Protein AF-A0A1Y2ABU6-F1 (afdb_monomer_lite)

Organism: NCBI:txid1754190

Foldseek 3Di:
DVVVVLVVCVVVVHAAEAEQVVVQVCCCPVVVVVPCNGPLPDDPVVLVVVLVCVVVVSYHYDADPPRPSVVVSVVVVVVVVVVVVVVVVVVVVVVVVVVVVVVVVVVVVVVVVVLVVLVVVLVVQVVVPPDAQFDSLLVCLLVVVQVVNVVNVVSVDDQQDAGPVRDGSLNSNVVVVVPVSNVVSVVPD

InterPro domains:
  IPR002110 Ankyrin repeat [PF12796] (118-187)
  IPR002110 Ankyrin repeat [PS50088] (165-189)
  IPR002110 Ankyrin repeat [SM00248] (132-161)
  IPR002110 Ankyrin repeat [SM00248] (165-189)
  IPR036770 Ankyrin repeat-containing domain superfamily [G3DSA:1.25.40.20] (32-189)
  IPR036770 Ankyrin repeat-containing domain superfamily [SSF48403] (130-188)

Sequence (189 aa):
MFNLLVEYSIEKGKKLIIDEIDIENAISEKYSFCKLKNISEINSIFVKLIYLCKNKNLIEVMFSENSYFLKRFKEINENKRIENEKLKEEKNEKEKIRKDNELMKIENKKKENQKLEIKNYIMEKINNKRDNNETLLTSECKQGNIEEVKKLIHCGMDINKKNKDEDTPLLIACKNGNIELVKYLLSYK

pLDDT: mean 80.6, std 8.72, range [47.56, 94.62]

Secondary structure (DSSP, 8-state):
-HHHHHHHHHHTTPPEEEEHHHHHHHHHHH-TTSS--SGGGS-HHHHHHHHHHHHTTSEEEE--TT-HHHHHHHHHHHHHHHHHHHHHHHHHHHHHHHHHHHHHHHHHHHHHHHHHHHHHHHHHHHHHS-S--S-HHHHHHHHT-HHHHHHHHHTT--TT---TTS--HHHHHHHTT-HHHHHHHHT--

Structure (mmCIF, N/CA/C/O backbone):
data_AF-A0A1Y2ABU6-F1
#
_entry.id   AF-A0A1Y2ABU6-F1
#
loop_
_atom_site.group_PDB
_atom_site.id
_atom_site.type_symbol
_atom_site.label_atom_id
_atom_site.label_alt_id
_atom_site.label_comp_id
_atom_site.label_asym_id
_atom_site.label_entity_id
_atom_site.label_seq_id
_atom_site.pdbx_PDB_ins_code
_atom_site.Cartn_x
_atom_site.Cartn_y
_atom_site.Cartn_z
_atom_site.occupancy
_atom_site.B_iso_or_equiv
_atom_site.auth_seq_id
_atom_site.auth_comp_id
_atom_site.auth_asym_id
_atom_site.auth_atom_id
_atom_site.pdbx_PDB_model_num
ATOM 1 N N . MET A 1 1 ? -27.368 -10.380 41.881 1.00 69.25 1 MET A N 1
ATOM 2 C CA . MET A 1 1 ? -28.674 -9.715 42.090 1.00 69.25 1 MET A CA 1
ATOM 3 C C . MET A 1 1 ? -29.091 -8.865 40.892 1.00 69.25 1 MET A C 1
ATOM 5 O O . MET A 1 1 ? -30.133 -9.157 40.338 1.00 69.25 1 MET A O 1
ATOM 9 N N . PHE A 1 2 ? -28.294 -7.894 40.425 1.00 78.19 2 PHE A N 1
ATOM 10 C CA . PHE A 1 2 ? -28.652 -7.083 39.244 1.00 78.19 2 PHE A CA 1
ATOM 11 C C . PHE A 1 2 ? -28.897 -7.902 37.963 1.00 78.19 2 PHE A C 1
ATOM 13 O O . PHE A 1 2 ? -29.949 -7.755 37.356 1.00 78.19 2 PHE A O 1
ATOM 20 N N . ASN A 1 3 ? -27.989 -8.820 37.601 1.00 78.31 3 ASN A N 1
ATOM 21 C CA . ASN A 1 3 ? -28.181 -9.688 36.426 1.00 78.31 3 ASN A CA 1
ATOM 22 C C . ASN A 1 3 ? -29.492 -10.481 36.495 1.00 78.31 3 ASN A C 1
ATOM 24 O O . ASN A 1 3 ? -30.220 -10.510 35.517 1.00 78.31 3 ASN A O 1
ATOM 28 N N . LEU A 1 4 ? -29.836 -11.018 37.671 1.00 82.12 4 LEU A N 1
ATOM 29 C CA . LEU A 1 4 ? -31.089 -11.752 37.884 1.00 82.12 4 LEU A CA 1
ATOM 30 C C . LEU A 1 4 ? -32.325 -10.871 37.651 1.00 82.12 4 LEU A C 1
ATOM 32 O O . LEU A 1 4 ? -33.312 -11.337 37.096 1.00 82.12 4 LEU A O 1
ATOM 36 N N . LEU A 1 5 ? -32.283 -9.597 38.057 1.00 82.94 5 LEU A N 1
ATOM 37 C CA . LEU A 1 5 ? -33.386 -8.657 37.820 1.00 82.94 5 LEU A CA 1
ATOM 38 C C . LEU A 1 5 ? -33.539 -8.327 36.331 1.00 82.94 5 LEU A C 1
ATOM 40 O O . LEU A 1 5 ? -34.663 -8.230 35.846 1.00 82.94 5 LEU A O 1
ATOM 44 N N . VAL A 1 6 ? -32.421 -8.181 35.614 1.00 83.12 6 VAL A N 1
ATOM 45 C CA . VAL A 1 6 ? -32.415 -7.957 34.160 1.00 83.12 6 VAL A CA 1
ATOM 46 C C . VAL A 1 6 ? -32.902 -9.201 33.412 1.00 83.12 6 VAL A C 1
ATOM 48 O O . VAL A 1 6 ? -33.726 -9.092 32.512 1.00 83.12 6 VAL A O 1
ATOM 51 N N . GLU A 1 7 ? -32.443 -10.392 33.792 1.00 86.00 7 GLU A N 1
ATOM 52 C CA . GLU A 1 7 ? -32.904 -11.665 33.222 1.00 86.00 7 GLU A CA 1
ATOM 53 C C . GLU A 1 7 ? -34.408 -11.849 33.438 1.00 86.00 7 GLU A C 1
ATOM 55 O O . GLU A 1 7 ? -35.146 -12.069 32.481 1.00 86.00 7 GLU A O 1
ATOM 60 N N . TYR A 1 8 ? -34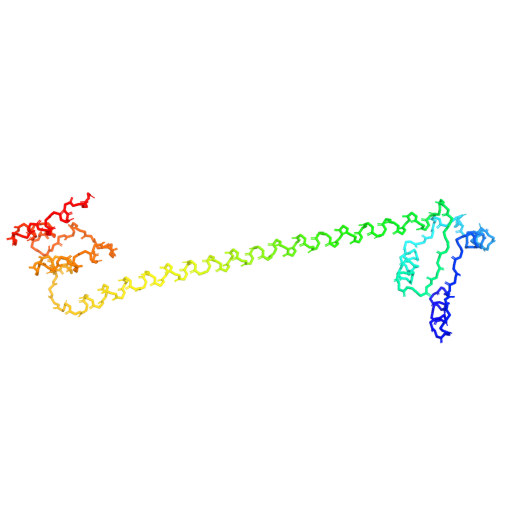.891 -11.631 34.663 1.00 86.19 8 TYR A N 1
ATOM 61 C CA . TYR A 1 8 ? -36.318 -11.665 34.972 1.00 86.19 8 TYR A CA 1
ATOM 62 C C . TYR A 1 8 ? -37.124 -10.653 34.145 1.00 86.19 8 TYR A C 1
ATOM 64 O O . TYR A 1 8 ? -38.211 -10.970 33.655 1.00 86.19 8 TYR A O 1
ATOM 72 N N . SER A 1 9 ? -36.620 -9.425 33.975 1.00 83.62 9 SER A N 1
ATOM 73 C CA . SER A 1 9 ? -37.321 -8.404 33.194 1.00 83.62 9 SER A CA 1
ATOM 74 C C . SER A 1 9 ? -37.422 -8.805 31.718 1.00 83.62 9 SER A C 1
ATOM 76 O O . SER A 1 9 ? -38.483 -8.628 31.119 1.00 83.62 9 SER A O 1
ATOM 78 N N . ILE A 1 10 ? -36.375 -9.430 31.164 1.00 84.88 10 ILE A N 1
ATOM 79 C CA . ILE A 1 10 ? -36.373 -10.018 29.816 1.00 84.88 10 ILE A CA 1
ATOM 80 C C . ILE A 1 10 ? -37.402 -11.149 29.720 1.00 84.88 10 ILE A C 1
ATOM 82 O O . ILE A 1 10 ? -38.263 -11.112 28.843 1.00 84.88 10 ILE A O 1
ATOM 86 N N . GLU A 1 11 ? -37.362 -12.118 30.638 1.00 89.69 11 GLU A N 1
ATOM 87 C CA . GLU A 1 11 ? -38.278 -13.268 30.652 1.00 89.69 11 GLU A CA 1
ATOM 88 C C . GLU A 1 11 ? -39.750 -12.858 30.740 1.00 89.69 11 GLU A C 1
ATOM 90 O O . GLU A 1 11 ? -40.626 -13.520 30.184 1.00 89.69 11 GLU A O 1
ATOM 95 N N . LYS A 1 12 ? -40.043 -11.773 31.462 1.00 89.19 12 LYS A N 1
ATOM 96 C CA . LYS A 1 12 ? -41.407 -11.264 31.649 1.00 89.19 12 LYS A CA 1
ATOM 97 C C . LYS A 1 12 ? -41.792 -10.157 30.669 1.00 89.19 12 LYS A C 1
ATOM 99 O O . LYS A 1 12 ? -42.903 -9.643 30.782 1.00 89.19 12 LYS A O 1
ATOM 104 N N . GLY A 1 13 ? -40.909 -9.780 29.741 1.00 84.31 13 GLY A N 1
ATOM 105 C CA . GLY A 1 13 ? -41.149 -8.701 28.777 1.00 84.31 13 GLY A CA 1
ATOM 106 C C . GLY A 1 13 ? -41.406 -7.338 29.429 1.00 84.31 13 GLY A C 1
ATOM 107 O O . GLY A 1 13 ? -42.144 -6.520 28.883 1.00 84.31 13 GLY A O 1
ATOM 108 N N . LYS A 1 14 ? -40.846 -7.096 30.620 1.00 83.88 14 LYS A N 1
ATOM 109 C CA . LYS A 1 14 ? -41.014 -5.848 31.375 1.00 83.88 14 LYS A CA 1
ATOM 110 C C . LYS A 1 14 ? -39.767 -4.983 31.247 1.00 83.88 14 LYS A C 1
ATOM 112 O O . LYS A 1 14 ? -38.647 -5.486 31.282 1.00 83.88 14 LYS A O 1
ATOM 117 N N . LYS A 1 15 ? -39.957 -3.665 31.171 1.00 82.31 15 LYS A N 1
ATOM 118 C CA . LYS A 1 15 ? -38.855 -2.710 31.330 1.00 82.31 15 LYS A CA 1
ATOM 119 C C . LYS A 1 15 ? -38.520 -2.564 32.808 1.00 82.31 15 LYS A C 1
ATOM 121 O O . LYS A 1 15 ? -39.411 -2.336 33.624 1.00 82.31 15 LYS A O 1
ATOM 126 N N . LEU A 1 16 ? -37.240 -2.678 33.139 1.00 85.38 16 LEU A N 1
ATOM 127 C CA . LEU A 1 16 ? -36.743 -2.336 34.466 1.00 85.38 16 LEU A CA 1
ATOM 128 C C . LEU A 1 16 ? -36.487 -0.829 34.511 1.00 85.38 16 LEU A C 1
ATOM 130 O O . LEU A 1 16 ? -35.679 -0.330 33.728 1.00 85.38 16 LEU A O 1
ATOM 134 N N . ILE A 1 17 ? -37.175 -0.125 35.405 1.00 84.56 17 ILE A N 1
ATOM 135 C CA . ILE A 1 17 ? -36.941 1.297 35.661 1.00 84.56 17 ILE A CA 1
ATOM 136 C C . ILE A 1 17 ? -35.948 1.402 36.814 1.00 84.56 17 ILE A C 1
ATOM 138 O O . ILE A 1 17 ? -36.119 0.753 37.845 1.00 84.56 17 ILE A O 1
ATOM 142 N N . ILE A 1 18 ? -34.900 2.192 36.612 1.00 82.31 18 ILE A N 1
ATOM 143 C CA . ILE A 1 18 ? -33.863 2.447 37.603 1.00 82.31 18 ILE A CA 1
ATOM 144 C C . ILE A 1 18 ? -33.809 3.948 37.871 1.00 82.31 18 ILE A C 1
ATOM 146 O O . ILE A 1 18 ? -33.497 4.723 36.963 1.00 82.31 18 ILE A O 1
ATOM 150 N N . ASP A 1 19 ? -34.079 4.326 39.117 1.00 85.00 19 ASP A N 1
ATOM 151 C CA . ASP A 1 19 ? -33.875 5.679 39.626 1.00 85.00 19 ASP A CA 1
ATOM 152 C C . ASP A 1 19 ? -32.545 5.744 40.391 1.00 85.00 19 ASP A C 1
ATOM 154 O O . ASP A 1 19 ? -32.254 4.919 41.259 1.00 85.00 19 ASP A O 1
ATOM 158 N N . GLU A 1 20 ? -31.700 6.704 40.027 1.00 78.75 20 GLU A N 1
ATOM 159 C CA . GLU A 1 20 ? -30.409 6.929 40.675 1.00 78.75 2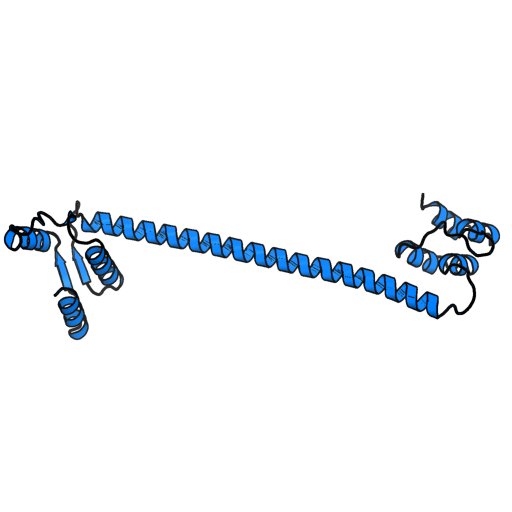0 GLU A CA 1
ATOM 160 C C . GLU A 1 20 ? -30.551 7.355 42.138 1.00 78.75 20 GLU A C 1
ATOM 162 O O . GLU A 1 20 ? -29.750 6.918 42.964 1.00 78.75 20 GLU A O 1
ATOM 167 N N . ILE A 1 21 ? -31.573 8.152 42.461 1.00 80.12 21 ILE A N 1
ATOM 168 C CA . ILE A 1 21 ? -31.812 8.653 43.818 1.00 80.12 21 ILE A CA 1
ATOM 169 C C . ILE A 1 21 ? -32.173 7.483 44.735 1.00 80.12 21 ILE A C 1
ATOM 171 O O . ILE A 1 21 ? -31.621 7.352 45.827 1.00 80.12 21 ILE A O 1
ATOM 175 N N . ASP A 1 22 ? -33.028 6.577 44.258 1.00 81.19 22 ASP A N 1
ATOM 176 C CA . ASP A 1 22 ? -33.399 5.370 44.999 1.00 81.19 22 ASP A CA 1
ATOM 177 C C . ASP A 1 22 ? -32.189 4.462 45.247 1.00 81.19 22 ASP A C 1
ATOM 179 O O . ASP A 1 22 ? -32.052 3.888 46.330 1.00 81.19 22 ASP A O 1
ATOM 183 N N . ILE A 1 23 ? -31.276 4.344 44.273 1.00 78.94 23 ILE A N 1
ATOM 184 C CA . ILE A 1 23 ? -30.040 3.574 44.461 1.00 78.94 23 ILE A CA 1
ATOM 185 C C . ILE A 1 23 ? -29.143 4.236 45.507 1.00 78.94 23 ILE A C 1
ATOM 187 O O . ILE A 1 23 ? -28.610 3.544 46.374 1.00 78.94 23 ILE A O 1
ATOM 191 N N . GLU A 1 24 ? -28.942 5.549 45.427 1.00 77.44 24 GLU A N 1
ATOM 192 C CA . GLU A 1 24 ? -28.062 6.273 46.345 1.00 77.44 24 GLU A CA 1
ATOM 193 C C . GLU A 1 24 ? -28.577 6.212 47.789 1.00 77.44 24 GLU A C 1
ATOM 195 O O . GLU A 1 24 ? -27.803 5.937 48.714 1.00 77.44 24 GLU A O 1
ATOM 200 N N . ASN A 1 25 ? -29.894 6.332 47.971 1.00 78.56 25 ASN A N 1
ATOM 201 C CA . ASN A 1 25 ? -30.558 6.131 49.257 1.00 78.56 25 ASN A CA 1
ATOM 202 C C . ASN A 1 25 ? -30.378 4.693 49.760 1.00 78.56 25 ASN A C 1
ATOM 204 O O . ASN A 1 25 ? -29.916 4.483 50.882 1.00 78.56 25 ASN A O 1
ATOM 208 N N . ALA A 1 26 ? -30.640 3.690 48.917 1.00 77.62 26 ALA A N 1
ATOM 209 C CA . ALA A 1 26 ? -30.487 2.286 49.295 1.00 77.62 26 ALA A CA 1
ATOM 210 C C . ALA A 1 26 ? -29.039 1.923 49.671 1.00 77.62 26 ALA A C 1
ATOM 212 O O . ALA A 1 26 ? -28.821 1.105 50.570 1.00 77.62 26 ALA A O 1
ATOM 213 N N . ILE A 1 27 ? -28.041 2.516 49.004 1.00 75.62 27 ILE A N 1
ATOM 214 C CA . ILE A 1 27 ? -26.623 2.348 49.352 1.00 75.62 27 ILE A CA 1
ATOM 215 C C . ILE A 1 27 ? -26.344 2.956 50.724 1.00 75.62 27 ILE A C 1
ATOM 217 O O . ILE A 1 27 ? -25.786 2.280 51.592 1.00 75.62 27 ILE A O 1
ATOM 221 N N . SER A 1 28 ? -26.777 4.199 50.921 1.00 77.00 28 SER A N 1
ATOM 222 C CA . SER A 1 28 ? -26.537 4.963 52.145 1.00 77.00 28 SER A CA 1
ATOM 223 C C . SER A 1 28 ? -27.180 4.314 53.371 1.00 77.00 28 SER A C 1
ATOM 225 O O . SER A 1 28 ? -26.557 4.234 54.428 1.00 77.00 28 SER A O 1
ATOM 227 N N . GLU A 1 29 ? -28.399 3.793 53.230 1.00 78.75 29 GLU A N 1
ATOM 228 C CA . GLU A 1 29 ? -29.131 3.138 54.316 1.00 78.75 29 GLU A CA 1
ATOM 229 C C . GLU A 1 29 ? -28.586 1.740 54.628 1.00 78.75 29 GLU A C 1
ATOM 231 O O . GLU A 1 29 ? -28.316 1.406 55.783 1.00 78.75 29 GLU A O 1
ATOM 236 N N . LYS A 1 30 ? -28.417 0.900 53.600 1.00 70.12 30 LYS A N 1
ATOM 237 C CA . LYS A 1 30 ? -28.180 -0.540 53.781 1.00 70.12 30 LYS A CA 1
ATOM 238 C C . LYS A 1 30 ? -26.707 -0.911 53.912 1.00 70.12 30 LYS A C 1
ATOM 240 O O . LYS A 1 30 ? -26.397 -1.960 54.470 1.00 70.12 30 LYS A O 1
ATOM 245 N N . TYR A 1 31 ? -25.809 -0.071 53.406 1.00 67.81 31 TYR A N 1
ATOM 246 C CA . TYR A 1 31 ? -24.370 -0.339 53.355 1.00 67.81 31 TYR A CA 1
ATOM 247 C C . TYR A 1 31 ? -23.540 0.749 54.041 1.00 67.81 31 TYR A C 1
ATOM 249 O O . TYR A 1 31 ? -22.340 0.854 53.789 1.00 67.81 31 TYR A O 1
ATOM 257 N N . SER A 1 32 ? -24.140 1.499 54.971 1.00 66.31 32 SER A N 1
ATOM 258 C CA . SER A 1 32 ? -23.460 2.511 55.797 1.00 66.31 32 SER A CA 1
ATOM 259 C C . SER A 1 32 ? -22.165 2.004 56.460 1.00 66.31 32 SER A C 1
ATOM 261 O O . SER A 1 32 ? -21.217 2.767 56.649 1.00 66.31 32 SER A O 1
ATOM 263 N N . PHE A 1 33 ? -22.075 0.700 56.750 1.00 63.91 33 PHE A N 1
ATOM 264 C CA . PHE A 1 33 ? -20.899 0.042 57.332 1.00 63.91 33 PHE A CA 1
ATOM 265 C C . PHE A 1 33 ? -19.816 -0.373 56.310 1.00 63.91 33 PHE A C 1
ATOM 267 O O . PHE A 1 33 ? -18.677 -0.631 56.699 1.00 63.91 33 PHE A O 1
ATOM 274 N N . CYS A 1 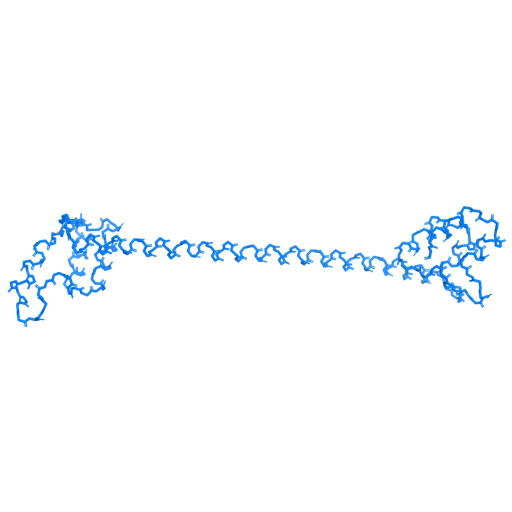34 ? -20.122 -0.429 55.008 1.00 57.97 34 CYS A N 1
ATOM 275 C CA . CYS A 1 34 ? -19.230 -0.944 53.957 1.00 57.97 34 CYS A CA 1
ATOM 276 C C . CYS A 1 34 ? -18.301 0.108 53.325 1.00 57.97 34 CYS A C 1
ATOM 278 O O . CYS A 1 34 ? -17.698 -0.172 52.292 1.00 57.97 34 CYS A O 1
ATOM 280 N N . LYS A 1 35 ? -18.171 1.308 53.908 1.00 60.75 35 LYS A N 1
ATOM 281 C CA . LYS A 1 35 ? -17.416 2.467 53.373 1.00 60.75 35 LYS A CA 1
ATOM 282 C C . LYS A 1 35 ? -17.872 3.015 52.015 1.00 60.75 35 LYS A C 1
ATOM 284 O O . LYS A 1 35 ? -17.448 4.117 51.703 1.00 60.75 35 LYS A O 1
ATOM 289 N N . LEU A 1 36 ? -18.725 2.310 51.273 1.00 63.66 36 LEU A N 1
ATOM 290 C CA . LEU A 1 36 ? -19.419 2.810 50.087 1.00 63.66 36 LEU A CA 1
ATOM 291 C C . LEU A 1 36 ? -20.366 3.936 50.503 1.00 63.66 36 LEU A C 1
ATOM 293 O O . LEU A 1 36 ? -21.469 3.672 50.975 1.00 63.66 36 LEU A O 1
ATOM 297 N N . LYS A 1 37 ? -19.905 5.185 50.394 1.00 64.19 37 LYS A N 1
ATOM 298 C CA . LYS A 1 37 ? -20.654 6.348 50.896 1.00 64.19 37 LYS A CA 1
ATOM 299 C C . LYS A 1 37 ? -21.595 6.961 49.869 1.00 64.19 37 LYS A C 1
ATOM 301 O O . LYS A 1 37 ? -22.485 7.702 50.264 1.00 64.19 37 LYS A O 1
ATOM 306 N N . ASN A 1 38 ? -21.378 6.718 48.577 1.00 69.12 38 ASN A N 1
ATOM 307 C CA . ASN A 1 38 ? -22.193 7.294 47.507 1.00 69.12 38 ASN A CA 1
ATOM 308 C C . ASN A 1 38 ? -22.061 6.516 46.188 1.00 69.12 38 ASN A C 1
ATOM 310 O O . ASN A 1 38 ? -21.229 5.616 46.037 1.00 69.12 38 ASN A O 1
ATOM 314 N N . ILE A 1 39 ? -22.877 6.910 45.209 1.00 70.44 39 ILE A N 1
ATOM 315 C CA . ILE A 1 39 ? -22.969 6.275 43.891 1.00 70.44 39 ILE A CA 1
ATOM 316 C C . ILE A 1 39 ? -21.653 6.332 43.086 1.00 70.44 39 ILE A C 1
ATOM 318 O O . ILE A 1 39 ? -21.400 5.463 42.249 1.00 70.44 39 ILE A O 1
ATOM 322 N N . SER A 1 40 ? -20.784 7.321 43.334 1.00 74.31 40 SER A N 1
ATOM 323 C CA . SER A 1 40 ? -19.532 7.501 42.578 1.00 74.31 40 SER A CA 1
ATOM 324 C C . SER A 1 40 ? -18.487 6.418 42.860 1.00 74.31 40 SER A C 1
ATOM 326 O O . SER A 1 40 ? -17.590 6.196 42.044 1.00 74.31 40 SER A O 1
ATOM 328 N N . GLU A 1 41 ? -18.636 5.710 43.982 1.00 71.81 41 GLU A N 1
ATOM 329 C CA . GLU A 1 41 ? -17.782 4.594 44.395 1.00 71.81 41 GLU A CA 1
ATOM 330 C C . GLU A 1 41 ? -18.211 3.248 43.777 1.00 71.81 41 GLU A C 1
ATOM 332 O O . GLU A 1 41 ? -17.540 2.226 43.947 1.00 71.81 41 GLU A O 1
ATOM 337 N N . ILE A 1 42 ? -19.320 3.222 43.029 1.00 69.81 42 ILE A N 1
ATOM 338 C CA . ILE A 1 42 ? -19.788 2.017 42.348 1.00 69.81 42 ILE A CA 1
ATOM 339 C C . ILE A 1 42 ? -18.787 1.585 41.267 1.00 69.81 42 ILE A C 1
ATOM 341 O O . ILE A 1 42 ? -18.328 2.367 40.435 1.00 69.81 42 ILE A O 1
ATOM 345 N N . ASN A 1 43 ? -18.492 0.283 41.246 1.00 70.50 43 ASN A N 1
ATOM 346 C CA . ASN A 1 43 ? -17.562 -0.350 40.315 1.00 70.50 43 ASN A CA 1
ATOM 347 C C . ASN A 1 43 ? -17.839 0.042 38.845 1.00 70.50 43 ASN A C 1
ATOM 349 O O . ASN A 1 43 ? -18.953 -0.119 38.342 1.00 70.50 43 ASN A O 1
ATOM 353 N N . SER A 1 44 ? -16.790 0.463 38.125 1.00 72.44 44 SER A N 1
ATOM 354 C CA . SER A 1 44 ? -16.801 0.773 36.683 1.00 72.44 44 SER A CA 1
ATOM 355 C C . SER A 1 44 ? -17.500 -0.296 35.823 1.00 72.44 44 SER A C 1
ATOM 357 O O . SER A 1 44 ? -18.148 0.031 34.827 1.00 72.44 44 SER A O 1
ATOM 359 N N . ILE A 1 45 ? -17.417 -1.574 36.212 1.00 73.75 45 ILE A N 1
ATOM 360 C CA . ILE A 1 45 ? -18.088 -2.691 35.529 1.00 73.75 45 ILE A CA 1
ATOM 361 C C . ILE A 1 45 ? -19.616 -2.558 35.600 1.00 73.75 45 ILE A C 1
ATOM 363 O O . ILE A 1 45 ? -20.297 -2.781 34.601 1.00 73.75 45 ILE A O 1
ATOM 367 N N . PHE A 1 46 ? -20.166 -2.155 36.746 1.00 78.12 46 PHE A N 1
ATOM 368 C CA . PHE A 1 46 ? -21.610 -2.008 36.932 1.00 78.12 46 PHE A CA 1
ATOM 369 C C . PHE A 1 46 ? -22.175 -0.870 36.076 1.00 78.12 46 PHE A C 1
ATOM 371 O O . PHE A 1 46 ? -23.161 -1.063 35.369 1.00 78.12 46 PHE A O 1
ATOM 378 N N . VAL A 1 47 ? -21.489 0.277 36.038 1.00 82.25 47 VAL A N 1
ATOM 379 C CA . VAL A 1 47 ? -21.861 1.406 35.166 1.00 82.25 47 VAL A CA 1
ATOM 380 C C . VAL A 1 47 ? -21.867 0.982 33.695 1.00 82.25 47 VAL A C 1
ATOM 382 O O . VAL A 1 47 ? -22.812 1.283 32.965 1.00 82.25 47 VAL A O 1
ATOM 385 N N . LYS A 1 48 ? -20.848 0.225 33.257 1.00 82.00 48 LYS A N 1
ATOM 386 C CA . LYS A 1 48 ? -20.782 -0.325 31.893 1.00 82.00 48 LYS A CA 1
ATOM 387 C C . LYS A 1 48 ? -21.948 -1.270 31.596 1.00 82.00 48 LYS A C 1
ATOM 389 O O . LYS A 1 48 ? -22.492 -1.213 30.496 1.00 82.00 48 LYS A O 1
ATOM 394 N N . LEU A 1 49 ? -22.349 -2.112 32.549 1.00 82.50 49 LEU A N 1
ATOM 395 C CA . LEU A 1 49 ? -23.488 -3.022 32.392 1.00 82.50 49 LEU A CA 1
ATOM 396 C C . LEU A 1 49 ? -24.813 -2.267 32.259 1.00 82.50 49 LEU A C 1
ATOM 398 O O . LEU A 1 49 ? -25.560 -2.548 31.323 1.00 82.50 49 LEU A O 1
ATOM 402 N N . ILE A 1 50 ? -25.078 -1.277 33.121 1.00 84.81 50 ILE A N 1
ATOM 403 C CA . ILE A 1 50 ? -26.267 -0.417 32.994 1.00 84.81 50 ILE A CA 1
ATOM 404 C C . ILE A 1 50 ? -26.253 0.275 31.627 1.00 84.81 50 ILE A C 1
ATOM 406 O O . ILE A 1 50 ? -27.252 0.254 30.912 1.00 84.81 50 ILE A O 1
ATOM 410 N N . TYR A 1 51 ? -25.110 0.824 31.216 1.00 85.12 51 TYR A N 1
ATOM 411 C CA . TYR A 1 51 ? -24.957 1.468 29.914 1.00 85.12 51 TYR A CA 1
ATOM 412 C C . TYR A 1 51 ? -25.267 0.527 28.740 1.00 85.12 51 TYR A C 1
ATOM 414 O O . TYR A 1 51 ? -26.013 0.891 27.827 1.00 85.12 51 TYR A O 1
ATOM 422 N N . LEU A 1 52 ? -24.756 -0.707 28.771 1.00 84.44 52 LEU A N 1
ATOM 423 C CA . LEU A 1 52 ? -25.049 -1.718 27.754 1.00 84.44 52 LEU A CA 1
ATOM 424 C C . LEU A 1 52 ? -26.536 -2.083 27.722 1.00 84.44 52 LEU A C 1
ATOM 426 O O . LEU A 1 52 ? -27.111 -2.185 26.639 1.00 84.44 52 LEU A O 1
ATOM 430 N N . CYS A 1 53 ? -27.160 -2.255 28.887 1.00 85.25 53 CYS A N 1
ATOM 431 C CA . CYS A 1 53 ? -28.573 -2.611 28.982 1.00 85.25 53 CYS A CA 1
ATOM 432 C C . CYS A 1 53 ? -29.483 -1.467 28.512 1.00 85.25 53 CYS A C 1
ATOM 434 O O . CYS A 1 53 ? -30.424 -1.714 27.757 1.00 85.25 53 CYS A O 1
ATOM 436 N N . LYS A 1 54 ? -29.172 -0.216 28.884 1.00 85.81 54 LYS A N 1
ATOM 437 C CA . LYS A 1 54 ? -29.915 0.981 28.457 1.00 85.81 54 LYS A CA 1
ATOM 438 C C . LYS A 1 54 ? -29.868 1.141 26.935 1.00 85.81 54 LYS A C 1
ATOM 440 O O . LYS A 1 54 ? -30.905 1.326 26.311 1.00 85.81 54 LYS A O 1
ATOM 445 N N . ASN A 1 55 ? -28.693 0.994 26.317 1.00 85.19 55 ASN A N 1
ATOM 446 C CA . ASN A 1 55 ? -28.547 1.116 24.858 1.00 85.19 55 ASN A CA 1
ATOM 447 C C . ASN A 1 55 ? -29.232 -0.005 24.072 1.00 85.19 55 ASN A C 1
ATOM 449 O O . ASN A 1 55 ? -29.616 0.194 22.924 1.00 85.19 55 ASN A O 1
ATOM 453 N N . LYS A 1 56 ? -29.397 -1.179 24.686 1.00 86.25 56 LYS A N 1
ATOM 454 C CA . LYS A 1 56 ? -30.214 -2.269 24.139 1.00 86.25 56 LYS A CA 1
ATOM 455 C C . LYS A 1 56 ? -31.711 -2.098 24.428 1.00 86.25 56 LYS A C 1
ATOM 457 O O . LYS A 1 56 ? -32.481 -2.996 24.108 1.00 86.25 56 LYS A O 1
ATOM 462 N N . ASN A 1 57 ? -32.120 -0.977 25.030 1.00 85.31 57 ASN A N 1
ATOM 463 C CA . ASN A 1 57 ? -33.498 -0.680 25.425 1.00 85.31 57 ASN A CA 1
ATOM 464 C C . ASN A 1 57 ? -34.104 -1.729 26.384 1.00 85.31 57 ASN A C 1
ATOM 466 O O . ASN A 1 57 ? -35.315 -1.933 26.404 1.00 85.31 57 ASN A O 1
ATOM 470 N N . LEU A 1 58 ? -33.255 -2.411 27.166 1.00 83.31 58 LEU A N 1
ATOM 471 C CA . LEU A 1 58 ? -33.669 -3.432 28.140 1.00 83.31 58 LEU A CA 1
ATOM 472 C C . LEU A 1 58 ? -34.124 -2.805 29.461 1.00 83.31 58 LEU A C 1
ATOM 474 O O . LEU A 1 58 ? -34.990 -3.338 30.151 1.00 83.31 58 LEU A O 1
ATOM 478 N N . ILE A 1 59 ? -33.519 -1.670 29.805 1.00 85.69 59 ILE A N 1
ATOM 479 C CA . ILE A 1 59 ? -33.801 -0.914 31.021 1.00 85.69 59 ILE A CA 1
ATOM 480 C C . ILE A 1 59 ? -34.034 0.551 30.673 1.00 85.69 59 ILE A C 1
ATOM 482 O O . ILE A 1 59 ? -33.460 1.078 29.715 1.00 85.69 59 ILE A O 1
ATOM 486 N N . GLU A 1 60 ? -34.827 1.212 31.496 1.00 86.81 60 GLU A N 1
ATOM 487 C CA . GLU A 1 60 ? -34.983 2.655 31.503 1.00 86.81 60 GLU A CA 1
ATOM 488 C C . GLU A 1 60 ? -34.269 3.206 32.733 1.00 86.81 60 GLU A C 1
ATOM 490 O O . GLU A 1 60 ? -34.411 2.687 33.836 1.00 86.81 60 GLU A O 1
ATOM 495 N N . VAL A 1 61 ? -33.442 4.227 32.529 1.00 83.62 61 VAL A N 1
ATOM 496 C CA . VAL A 1 61 ? -32.651 4.823 33.611 1.00 83.62 61 VAL A CA 1
ATOM 497 C C . VAL A 1 61 ? -32.977 6.296 33.654 1.00 83.62 61 VAL A C 1
ATOM 499 O O . VAL A 1 61 ? -32.741 6.987 32.653 1.00 83.62 61 VAL A O 1
ATOM 502 N N . MET A 1 62 ? -33.514 6.733 34.786 1.00 86.00 62 MET A N 1
ATOM 503 C CA . MET A 1 62 ? -33.839 8.124 35.063 1.00 86.00 62 MET A CA 1
ATOM 504 C C . MET A 1 62 ? -32.629 8.778 35.724 1.00 86.00 62 MET A C 1
ATOM 506 O O . MET A 1 62 ? -32.049 8.229 36.658 1.00 86.00 62 MET A O 1
ATOM 510 N N . PHE A 1 63 ? -32.211 9.919 35.184 1.00 82.12 63 PHE A N 1
ATOM 511 C CA . PHE A 1 63 ? -31.049 10.658 35.665 1.00 82.12 63 PHE A CA 1
ATOM 512 C C . PHE A 1 63 ? -31.501 11.990 36.244 1.00 82.12 63 PHE A C 1
ATOM 514 O O . PHE A 1 63 ? -32.313 12.683 35.631 1.00 82.12 63 PHE A O 1
ATOM 521 N N . SER A 1 64 ? -30.913 12.381 37.370 1.00 82.00 64 SER A N 1
ATOM 522 C CA . SER A 1 64 ? -30.972 13.768 37.829 1.00 82.00 64 SER A CA 1
ATOM 523 C C . SER A 1 64 ? -30.068 14.663 36.965 1.00 82.00 64 SER A C 1
ATOM 525 O O . SER A 1 64 ? -29.147 14.183 36.296 1.00 82.00 64 SER A O 1
ATOM 527 N N . GLU A 1 65 ? -30.287 15.982 36.973 1.00 76.56 65 GLU A N 1
ATOM 528 C CA . GLU A 1 65 ? -29.511 16.925 36.142 1.00 76.56 65 GLU A CA 1
ATOM 529 C C . GLU A 1 65 ? -27.992 16.856 36.391 1.00 76.56 65 GLU A C 1
ATOM 531 O O . GLU A 1 65 ? -27.197 17.022 35.465 1.00 76.56 65 GLU A O 1
ATOM 536 N N . ASN A 1 66 ? -27.578 16.536 37.623 1.00 76.12 66 ASN A N 1
ATOM 537 C CA . ASN A 1 66 ? -26.173 16.432 38.033 1.00 76.12 66 ASN A CA 1
ATOM 538 C C . ASN A 1 66 ? -25.685 14.992 38.253 1.00 76.12 66 ASN A C 1
ATOM 540 O O . ASN A 1 66 ? -24.594 14.793 38.796 1.00 76.12 66 ASN A O 1
ATOM 544 N N . SER A 1 67 ? -26.467 14.023 37.779 1.00 81.31 67 SER A N 1
ATOM 545 C CA . SER A 1 67 ? -26.237 12.582 37.861 1.00 81.31 67 SER A CA 1
ATOM 546 C C . SER A 1 67 ? -24.793 12.167 37.572 1.00 81.31 67 SER A C 1
ATOM 548 O O . SER A 1 67 ? -24.206 12.524 36.538 1.00 81.31 67 SER A O 1
ATOM 550 N N . TYR A 1 68 ? -24.231 11.344 38.460 1.00 81.25 68 TYR A N 1
ATOM 551 C CA . TYR A 1 68 ? -22.932 10.711 38.233 1.00 81.25 68 TYR A CA 1
ATOM 552 C C . TYR A 1 68 ? -23.016 9.753 37.041 1.00 81.25 68 TYR A C 1
ATOM 554 O O . TYR A 1 68 ? -22.136 9.756 36.172 1.00 81.25 68 TYR A O 1
ATOM 562 N N . PHE A 1 69 ? -24.104 8.978 36.947 1.00 81.75 69 PHE A N 1
ATOM 563 C CA . PHE A 1 69 ? -24.311 8.070 35.824 1.00 81.75 69 PHE A CA 1
ATOM 564 C C . PHE A 1 69 ? -24.405 8.823 34.497 1.00 81.75 69 PHE A C 1
ATOM 566 O O . PHE A 1 69 ? -23.746 8.425 33.540 1.00 81.75 69 PHE A O 1
ATOM 573 N N . LEU A 1 70 ? -25.140 9.934 34.421 1.00 83.25 70 LEU A N 1
ATOM 574 C CA . LEU A 1 70 ? -25.261 10.716 33.189 1.00 83.25 70 LEU A CA 1
ATOM 575 C C . LEU A 1 70 ? -23.894 11.186 32.679 1.00 83.25 70 LEU A C 1
ATOM 577 O O . LEU A 1 70 ? -23.602 11.042 31.489 1.00 83.25 70 LEU A O 1
ATOM 581 N N . LYS A 1 71 ? -23.040 11.702 33.572 1.00 86.06 71 LYS A N 1
ATOM 582 C CA . LYS A 1 71 ? -21.664 12.102 33.231 1.00 86.06 71 LYS A CA 1
ATOM 583 C C . LYS A 1 71 ? -20.868 10.909 32.707 1.00 86.06 71 LYS A C 1
ATOM 585 O O . LYS A 1 71 ? -20.316 10.964 31.609 1.00 86.06 71 LYS A O 1
ATOM 590 N N . ARG A 1 72 ? -20.903 9.782 33.422 1.00 85.62 72 ARG A N 1
ATOM 591 C CA . ARG A 1 72 ? -20.146 8.582 33.044 1.00 85.62 72 ARG A CA 1
ATOM 592 C C . ARG A 1 72 ? -20.623 7.943 31.740 1.00 85.62 72 ARG A C 1
ATOM 594 O O . ARG A 1 72 ? -19.817 7.416 30.979 1.00 85.62 72 ARG A O 1
ATOM 601 N N . PHE A 1 73 ? -21.918 8.018 31.447 1.00 85.69 73 PHE A N 1
ATOM 602 C CA . PHE A 1 73 ? -22.496 7.549 30.187 1.00 85.69 73 PHE A CA 1
ATOM 603 C C . PHE A 1 73 ? -22.016 8.382 28.997 1.00 85.69 73 PHE A C 1
ATOM 605 O O . PHE A 1 73 ? -21.702 7.812 27.950 1.00 85.69 73 PHE A O 1
ATOM 612 N N . LYS A 1 74 ? -21.935 9.711 29.154 1.00 84.38 74 LYS A N 1
ATOM 613 C CA . LYS A 1 74 ? -21.389 10.611 28.126 1.00 84.38 74 LYS A CA 1
ATOM 614 C C . LYS A 1 74 ? -19.927 10.276 27.829 1.00 84.38 74 LYS A C 1
ATOM 616 O O . LYS A 1 74 ? -19.591 10.051 26.671 1.00 84.38 74 LYS A O 1
ATOM 621 N N . GLU A 1 75 ? -19.109 10.097 28.863 1.00 86.31 75 GLU A N 1
ATOM 622 C CA . GLU A 1 75 ? -17.702 9.702 28.706 1.00 86.31 75 GLU A CA 1
ATOM 623 C C . GLU A 1 75 ? -17.538 8.348 27.992 1.00 86.31 75 GLU A C 1
ATOM 625 O O . GLU A 1 75 ? -16.697 8.199 27.106 1.00 86.31 75 GLU A O 1
ATOM 630 N N . ILE A 1 76 ? -18.343 7.333 28.342 1.00 84.12 76 ILE A N 1
ATOM 631 C CA . ILE A 1 76 ? -18.293 6.023 27.668 1.00 84.12 76 ILE A CA 1
ATOM 632 C C . ILE A 1 76 ? -18.671 6.155 26.182 1.00 84.12 76 ILE A C 1
ATOM 634 O O . ILE A 1 76 ? -18.049 5.509 25.337 1.00 84.12 76 ILE A O 1
ATOM 638 N N . ASN A 1 77 ? -19.666 6.985 25.853 1.00 81.62 77 ASN A N 1
ATOM 639 C CA . ASN A 1 77 ? -20.060 7.260 24.468 1.00 81.62 77 ASN A CA 1
ATOM 640 C C . ASN A 1 77 ? -18.944 7.945 23.671 1.00 81.62 77 ASN A C 1
ATOM 642 O O . ASN A 1 77 ? -18.653 7.525 22.551 1.00 81.62 77 ASN A O 1
ATOM 646 N N . GLU A 1 78 ? -18.311 8.968 24.241 1.00 83.19 78 GLU A N 1
ATOM 647 C CA . GLU A 1 78 ? -17.205 9.689 23.604 1.00 83.19 78 GLU A CA 1
ATOM 648 C C . GLU A 1 78 ? -16.006 8.774 23.355 1.00 83.19 78 GLU A C 1
ATOM 650 O O . GLU A 1 78 ? -15.496 8.723 22.237 1.00 83.19 78 GLU A O 1
ATOM 655 N N . ASN A 1 79 ? -15.627 7.958 24.340 1.00 82.81 79 ASN A N 1
ATOM 656 C CA . ASN A 1 79 ? -14.540 6.991 24.188 1.00 82.81 79 ASN A CA 1
ATOM 657 C C . ASN A 1 79 ? -14.814 5.986 23.062 1.00 82.81 79 ASN A C 1
ATOM 659 O O . ASN A 1 79 ? -13.937 5.731 22.238 1.00 82.81 79 ASN A O 1
ATOM 663 N N . LYS A 1 80 ? -16.046 5.464 22.971 1.00 82.12 80 LYS A N 1
ATOM 664 C CA . LYS A 1 80 ? -16.443 4.582 21.862 1.00 82.12 80 LYS A CA 1
ATOM 665 C C . LYS A 1 80 ? -16.402 5.286 20.509 1.00 82.12 80 LYS A C 1
ATOM 667 O O . LYS A 1 80 ? -16.065 4.662 19.506 1.00 82.12 80 LYS A O 1
ATOM 672 N N . ARG A 1 81 ? -16.779 6.565 20.450 1.00 79.50 81 ARG A N 1
ATOM 673 C CA . ARG A 1 81 ? -16.710 7.354 19.215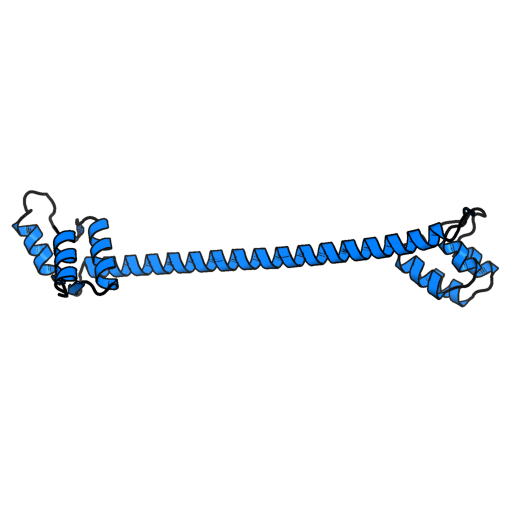 1.00 79.50 81 ARG A CA 1
ATOM 674 C C . ARG A 1 81 ? -15.260 7.514 18.762 1.00 79.50 81 ARG A C 1
ATOM 676 O O . ARG A 1 81 ? -14.975 7.217 17.607 1.00 79.50 81 ARG A O 1
ATOM 683 N N . ILE A 1 82 ? -14.366 7.883 19.677 1.00 79.81 82 ILE A N 1
ATOM 684 C CA . ILE A 1 82 ? -12.928 8.027 19.413 1.00 79.81 82 ILE A CA 1
ATOM 685 C C . ILE A 1 82 ? -12.327 6.697 18.941 1.00 79.81 82 ILE A C 1
ATOM 687 O O . ILE A 1 82 ? -11.584 6.664 17.965 1.00 79.81 82 ILE A O 1
ATOM 691 N N . GLU A 1 83 ? -12.659 5.584 19.598 1.00 81.44 83 GLU A N 1
ATOM 692 C CA . GLU A 1 83 ? -12.193 4.248 19.204 1.00 81.44 83 GLU A CA 1
ATOM 693 C C . GLU A 1 83 ? -12.658 3.877 17.785 1.00 81.44 83 GLU A C 1
ATOM 695 O O . GLU A 1 83 ? -11.869 3.402 16.968 1.00 81.44 83 GLU A O 1
ATOM 700 N N . ASN A 1 84 ? -13.916 4.170 17.449 1.00 78.69 84 ASN A N 1
ATOM 701 C CA . ASN A 1 84 ? -14.452 3.939 16.108 1.00 78.69 84 ASN A CA 1
ATOM 702 C C . ASN A 1 84 ? -13.817 4.842 15.040 1.00 78.69 84 ASN A C 1
ATOM 704 O O . ASN A 1 84 ? -13.648 4.402 13.903 1.00 78.69 84 ASN A O 1
ATOM 708 N N . GLU A 1 85 ? -13.498 6.094 15.372 1.00 82.69 85 GLU A N 1
ATOM 709 C CA . GLU A 1 85 ? -12.800 7.023 14.475 1.00 82.69 85 GLU A CA 1
ATOM 710 C C . GLU A 1 85 ? -11.372 6.529 14.194 1.00 82.69 85 GLU A C 1
ATOM 712 O O . GLU A 1 85 ? -11.021 6.361 13.026 1.00 82.69 85 GLU A O 1
ATOM 717 N N . LYS A 1 86 ? -10.620 6.124 15.226 1.00 82.81 86 LYS A N 1
ATOM 718 C CA . LYS A 1 86 ? -9.292 5.500 15.072 1.00 82.81 86 LYS A CA 1
ATOM 719 C C . LYS A 1 86 ? -9.332 4.238 14.209 1.00 82.81 86 LYS A C 1
ATOM 721 O O . LYS A 1 86 ? -8.539 4.085 13.286 1.00 82.81 86 LYS A O 1
ATOM 726 N N . LEU A 1 87 ? -10.300 3.349 14.445 1.00 76.12 87 LEU A N 1
ATOM 727 C CA . LEU A 1 87 ? -10.471 2.131 13.642 1.00 76.12 87 LEU A CA 1
ATOM 728 C C . LEU A 1 87 ? -10.804 2.426 12.172 1.00 76.12 87 LEU A C 1
ATOM 730 O O . LEU A 1 87 ? -10.442 1.641 11.292 1.00 76.12 87 LEU A O 1
ATOM 734 N N . LYS A 1 88 ? -11.517 3.522 11.884 1.00 81.31 88 LYS A N 1
ATOM 735 C CA . LYS A 1 88 ? -11.775 3.967 10.505 1.00 81.31 88 LYS A CA 1
ATOM 736 C C . LYS A 1 88 ? -10.508 4.511 9.855 1.00 81.31 88 LYS A C 1
ATOM 738 O O . LYS A 1 88 ? -10.231 4.148 8.716 1.00 81.31 88 LYS A O 1
ATOM 743 N N . GLU A 1 89 ? -9.745 5.333 10.567 1.00 77.06 89 GLU A N 1
ATOM 744 C CA . GLU A 1 89 ? -8.468 5.871 10.086 1.00 77.06 89 GLU A CA 1
ATOM 745 C C . GLU A 1 89 ? -7.477 4.747 9.760 1.00 77.06 89 GLU A C 1
ATOM 747 O O . GLU A 1 89 ? -6.975 4.688 8.638 1.00 77.06 89 GLU A O 1
ATOM 752 N N . GLU A 1 90 ? -7.305 3.774 10.661 1.00 77.44 90 GLU A N 1
ATOM 753 C CA . GLU A 1 90 ? -6.444 2.608 10.427 1.00 77.44 90 GLU A CA 1
ATOM 754 C C . GLU A 1 90 ? -6.885 1.773 9.216 1.00 77.44 90 GLU A C 1
ATOM 756 O O . GLU A 1 90 ? -6.055 1.258 8.462 1.00 77.44 90 GLU A O 1
ATOM 761 N N . LYS A 1 91 ? -8.199 1.596 9.018 1.00 75.06 91 LYS A N 1
ATOM 762 C CA . LYS A 1 91 ? -8.730 0.882 7.847 1.00 75.06 91 LYS A CA 1
ATOM 763 C C . LYS A 1 91 ? -8.446 1.640 6.554 1.00 75.06 91 LYS A C 1
ATOM 765 O O . LYS A 1 91 ? -8.013 1.018 5.585 1.00 75.06 91 LYS A O 1
ATOM 770 N N . ASN A 1 92 ? -8.644 2.957 6.551 1.00 73.12 92 ASN A N 1
ATOM 771 C CA . ASN A 1 92 ? -8.385 3.806 5.390 1.00 73.12 92 ASN A CA 1
ATOM 772 C C . ASN A 1 92 ? -6.897 3.804 5.014 1.00 73.12 92 ASN A C 1
ATOM 774 O O . ASN A 1 92 ? -6.555 3.697 3.836 1.00 73.12 92 ASN A O 1
ATOM 778 N N . GLU A 1 93 ? -6.007 3.866 6.006 1.00 81.88 93 GLU A N 1
ATOM 779 C CA . GLU A 1 93 ? -4.560 3.804 5.792 1.00 81.88 93 GLU A CA 1
ATOM 780 C C . GLU A 1 93 ? -4.130 2.444 5.219 1.00 81.88 93 GLU A C 1
ATOM 782 O O . GLU A 1 93 ? -3.425 2.388 4.208 1.00 81.88 93 GLU A O 1
ATOM 787 N N . LYS A 1 94 ? -4.638 1.336 5.780 1.00 79.12 94 LYS A N 1
ATOM 788 C CA . LYS A 1 94 ? -4.397 -0.022 5.255 1.00 79.12 94 LYS A CA 1
ATOM 789 C C . LYS A 1 94 ? -4.893 -0.190 3.816 1.00 79.12 94 LYS A C 1
ATOM 791 O O . LYS A 1 94 ? -4.224 -0.839 3.011 1.00 79.12 94 LYS A O 1
ATOM 796 N N . GLU A 1 95 ? -6.045 0.385 3.473 1.00 78.88 95 GLU A N 1
ATOM 797 C CA . GLU A 1 95 ? -6.585 0.325 2.111 1.00 78.88 95 GLU A CA 1
ATOM 798 C C . GLU A 1 95 ? -5.740 1.137 1.118 1.00 78.88 95 GLU A C 1
ATOM 800 O O . GLU A 1 95 ? -5.486 0.668 0.006 1.00 78.88 95 GLU A O 1
ATOM 805 N N . LYS A 1 96 ? -5.241 2.312 1.527 1.00 79.94 96 LYS A N 1
ATOM 806 C CA . LYS A 1 96 ? -4.320 3.123 0.718 1.00 79.94 96 LYS A CA 1
ATOM 807 C C . LYS A 1 96 ? -3.020 2.367 0.425 1.00 79.94 96 LYS A C 1
ATOM 809 O O . LYS A 1 96 ? -2.668 2.201 -0.739 1.00 79.94 96 LYS A O 1
ATOM 814 N N . ILE A 1 97 ? -2.383 1.805 1.458 1.00 80.75 97 ILE A N 1
ATOM 815 C CA . ILE A 1 97 ? -1.155 0.998 1.322 1.00 80.75 97 ILE A CA 1
ATOM 816 C C . ILE A 1 97 ? -1.373 -0.193 0.378 1.00 80.75 97 ILE A C 1
ATOM 818 O O . ILE A 1 97 ? -0.508 -0.525 -0.435 1.00 80.75 97 ILE A O 1
ATOM 822 N N . ARG A 1 98 ? -2.533 -0.858 0.456 1.00 81.69 98 ARG A N 1
ATOM 823 C CA . ARG A 1 98 ? -2.856 -1.978 -0.436 1.00 81.69 98 ARG A CA 1
ATOM 824 C C . ARG A 1 98 ? -2.939 -1.542 -1.902 1.00 81.69 98 ARG A C 1
ATOM 826 O O . ARG A 1 98 ? -2.380 -2.235 -2.751 1.00 81.69 98 ARG A O 1
ATOM 833 N N . LYS A 1 99 ? -3.608 -0.421 -2.190 1.00 77.75 99 LYS A N 1
ATOM 834 C CA . LYS A 1 99 ? -3.726 0.120 -3.554 1.00 77.75 99 LYS A CA 1
ATOM 835 C C . LYS A 1 99 ? -2.353 0.483 -4.122 1.00 77.75 99 LYS A C 1
ATOM 837 O O . LYS A 1 99 ? -2.029 0.034 -5.219 1.00 77.75 99 LYS A O 1
ATOM 842 N N . ASP A 1 100 ? -1.518 1.180 -3.353 1.00 77.25 100 ASP A N 1
ATOM 843 C CA . ASP A 1 100 ? -0.164 1.564 -3.782 1.00 77.25 100 ASP A CA 1
ATOM 844 C C . ASP A 1 100 ? 0.704 0.329 -4.107 1.00 77.25 100 ASP A C 1
ATOM 846 O O . ASP A 1 100 ? 1.376 0.277 -5.140 1.00 77.25 100 ASP A O 1
ATOM 850 N N . ASN A 1 101 ? 0.612 -0.728 -3.290 1.00 73.69 101 ASN A N 1
ATOM 851 C CA . ASN A 1 101 ? 1.307 -1.997 -3.534 1.00 73.69 101 ASN A CA 1
ATOM 852 C C . ASN A 1 101 ? 0.810 -2.741 -4.790 1.00 73.69 101 ASN A C 1
ATOM 854 O O . ASN A 1 101 ? 1.604 -3.391 -5.476 1.00 73.69 101 ASN A O 1
ATOM 858 N N . GLU A 1 102 ? -0.489 -2.693 -5.098 1.00 84.38 102 GLU A N 1
ATOM 859 C CA . GLU A 1 102 ? -1.042 -3.283 -6.326 1.00 84.38 102 GLU A CA 1
ATOM 860 C C . GLU A 1 102 ? -0.580 -2.515 -7.577 1.00 84.38 102 GLU A C 1
ATOM 862 O O . GLU A 1 102 ? -0.138 -3.148 -8.541 1.00 84.38 102 GLU A O 1
ATOM 867 N N . LEU A 1 103 ? -0.579 -1.175 -7.543 1.00 75.88 103 LEU A N 1
ATOM 868 C CA . LEU A 1 103 ? -0.028 -0.344 -8.622 1.00 75.88 103 LEU A CA 1
ATOM 869 C C . LEU A 1 103 ? 1.456 -0.649 -8.874 1.00 75.88 103 LEU A C 1
ATOM 871 O O . LEU A 1 103 ? 1.843 -0.887 -10.020 1.00 75.88 103 LEU A O 1
ATOM 875 N N . MET A 1 104 ? 2.268 -0.736 -7.816 1.00 74.88 104 MET A N 1
ATOM 876 C CA . MET A 1 104 ? 3.701 -1.029 -7.933 1.00 74.88 104 MET A CA 1
ATOM 877 C C . MET A 1 104 ? 3.965 -2.410 -8.562 1.0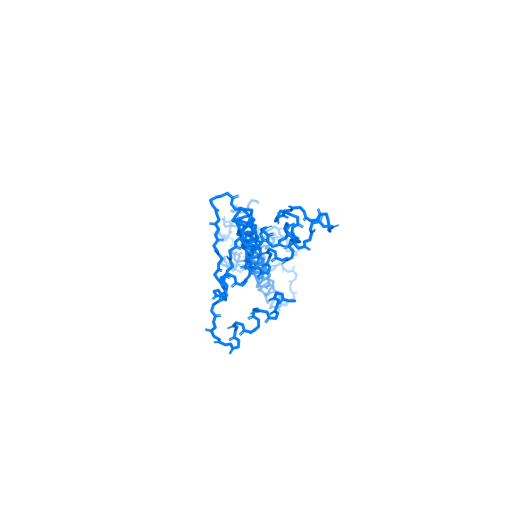0 74.88 104 MET A C 1
ATOM 879 O O . MET A 1 104 ? 4.860 -2.560 -9.397 1.00 74.88 104 MET A O 1
ATOM 883 N N . LYS A 1 105 ? 3.155 -3.429 -8.230 1.00 79.25 105 LYS A N 1
ATOM 884 C CA . LYS A 1 105 ? 3.229 -4.758 -8.870 1.00 79.25 105 LYS A CA 1
ATOM 885 C C . LYS A 1 105 ? 2.892 -4.702 -10.360 1.00 79.25 105 LYS A C 1
ATOM 887 O O . LYS A 1 105 ? 3.563 -5.360 -11.155 1.00 79.25 105 LYS A O 1
ATOM 892 N N . ILE A 1 106 ? 1.871 -3.934 -10.746 1.00 79.81 106 ILE A N 1
ATOM 893 C CA . ILE A 1 106 ? 1.476 -3.767 -12.153 1.00 79.81 106 ILE A CA 1
ATOM 894 C C . ILE A 1 106 ? 2.583 -3.062 -12.939 1.00 79.81 106 ILE A C 1
ATOM 896 O O . ILE A 1 106 ? 2.933 -3.515 -14.029 1.00 79.81 106 ILE A O 1
ATOM 900 N N . GLU A 1 107 ? 3.159 -1.986 -12.400 1.00 77.31 107 GLU A N 1
ATOM 901 C CA . GLU A 1 107 ? 4.259 -1.265 -13.047 1.00 77.31 107 GLU A CA 1
ATOM 902 C C . GLU A 1 107 ? 5.502 -2.136 -13.224 1.00 77.31 107 GLU A C 1
ATOM 904 O O . GLU A 1 107 ? 6.087 -2.155 -14.308 1.00 77.31 107 GLU A O 1
ATOM 909 N N . ASN A 1 108 ? 5.875 -2.906 -12.199 1.00 74.88 108 ASN A N 1
ATOM 910 C CA . ASN A 1 108 ? 7.006 -3.826 -12.289 1.00 74.88 108 ASN A CA 1
ATOM 911 C C . ASN A 1 108 ? 6.758 -4.918 -13.335 1.00 74.88 108 ASN A C 1
ATOM 913 O O . ASN A 1 108 ? 7.617 -5.147 -14.183 1.00 74.88 108 ASN A O 1
ATOM 917 N N . LYS A 1 109 ? 5.559 -5.514 -13.361 1.00 78.62 109 LYS A N 1
ATOM 918 C CA .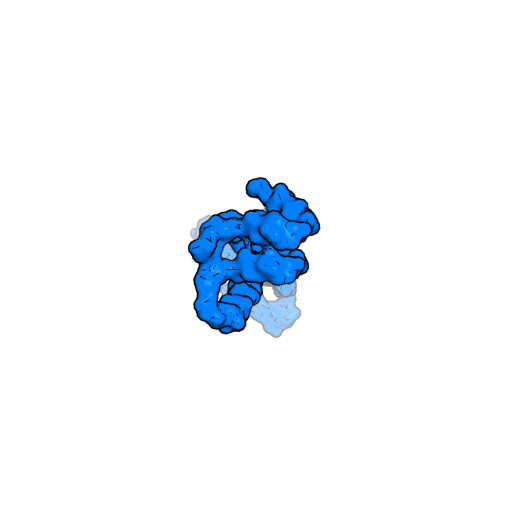 LYS A 1 109 ? 5.192 -6.516 -14.372 1.00 78.62 109 LYS A CA 1
ATOM 919 C C . LYS A 1 109 ? 5.196 -5.937 -15.790 1.00 78.62 109 LYS A C 1
ATOM 921 O O . LYS A 1 109 ? 5.645 -6.601 -16.719 1.00 78.62 109 LYS A O 1
ATOM 926 N N . LYS A 1 110 ? 4.742 -4.690 -15.972 1.00 78.00 110 LYS A N 1
ATOM 927 C CA . LYS A 1 110 ? 4.827 -3.984 -17.263 1.00 78.00 110 LYS A CA 1
ATOM 928 C C . LYS A 1 110 ? 6.280 -3.780 -17.698 1.00 78.00 110 LYS A C 1
ATOM 930 O O . LYS A 1 110 ? 6.605 -4.084 -18.842 1.00 78.00 110 LYS A O 1
ATOM 935 N N . LYS A 1 111 ? 7.154 -3.322 -16.794 1.00 75.12 111 LYS A N 1
ATOM 936 C CA . LYS A 1 111 ? 8.591 -3.142 -17.072 1.00 75.12 111 LYS A CA 1
ATOM 937 C C . LYS A 1 111 ? 9.280 -4.466 -17.415 1.00 75.12 111 LYS A C 1
ATOM 939 O O . LYS A 1 111 ? 10.076 -4.512 -18.349 1.00 75.12 111 LYS A O 1
ATOM 944 N N . GLU A 1 112 ? 8.968 -5.542 -16.695 1.00 78.88 112 GLU A N 1
ATOM 945 C CA . GLU A 1 112 ? 9.506 -6.879 -16.974 1.00 78.88 112 GLU A CA 1
ATOM 946 C C . GLU A 1 112 ? 9.027 -7.429 -18.317 1.00 78.88 112 GLU A C 1
ATOM 948 O O . GLU A 1 112 ? 9.850 -7.915 -19.092 1.00 78.88 112 GLU A O 1
ATOM 953 N N . ASN A 1 113 ? 7.735 -7.295 -18.631 1.00 77.94 113 ASN A N 1
ATOM 954 C CA . ASN A 1 113 ? 7.190 -7.705 -19.925 1.00 77.94 113 ASN A CA 1
ATOM 955 C C . ASN A 1 113 ? 7.845 -6.936 -21.076 1.00 77.94 113 ASN A C 1
ATOM 957 O O . ASN A 1 113 ? 8.291 -7.553 -22.037 1.00 77.94 113 ASN A O 1
ATOM 961 N N . GLN A 1 114 ? 7.996 -5.615 -20.946 1.00 78.50 114 GLN A N 1
ATOM 962 C CA . GLN A 1 114 ? 8.666 -4.797 -21.959 1.00 78.50 114 GLN A CA 1
ATOM 963 C C . GLN A 1 114 ? 10.132 -5.221 -22.152 1.00 78.50 114 GLN A C 1
ATOM 965 O O . GLN A 1 114 ? 10.614 -5.344 -23.277 1.00 78.50 114 GLN A O 1
ATOM 970 N N . LYS A 1 115 ? 10.848 -5.510 -21.057 1.00 79.50 115 LYS A N 1
ATOM 971 C CA . LYS A 1 115 ? 12.225 -6.023 -21.117 1.00 79.50 115 LYS A CA 1
ATOM 972 C C . LYS A 1 115 ? 12.295 -7.408 -21.773 1.00 79.50 115 LYS A C 1
ATOM 974 O O . LYS A 1 115 ? 13.247 -7.686 -22.503 1.00 79.50 115 LYS A O 1
ATOM 979 N N . LEU A 1 116 ? 11.311 -8.272 -21.522 1.00 81.00 116 LEU A N 1
ATOM 980 C CA . LEU A 1 116 ? 11.220 -9.609 -22.107 1.00 81.00 116 LEU A CA 1
ATOM 981 C C . LEU A 1 116 ? 10.903 -9.556 -23.608 1.00 81.00 116 LEU A C 1
ATOM 983 O O . LEU A 1 116 ? 11.535 -10.275 -24.375 1.00 81.00 116 LEU A O 1
ATOM 987 N N . GLU A 1 117 ? 9.996 -8.676 -24.033 1.00 80.75 117 GLU A N 1
ATOM 988 C CA . GLU A 1 117 ? 9.672 -8.437 -25.447 1.00 80.75 117 GLU A CA 1
ATOM 989 C C . GLU A 1 117 ? 10.902 -7.971 -26.233 1.00 80.75 117 GLU A C 1
ATOM 991 O O . GLU A 1 117 ? 11.236 -8.565 -27.259 1.00 80.75 117 GLU A O 1
ATOM 996 N N . ILE A 1 118 ? 11.638 -6.985 -25.705 1.00 78.00 118 ILE A N 1
ATOM 997 C CA . ILE A 1 118 ? 12.894 -6.510 -26.307 1.00 78.00 118 ILE A CA 1
ATOM 998 C C . ILE A 1 118 ? 13.907 -7.657 -26.416 1.00 78.00 118 ILE A C 1
ATOM 1000 O O . ILE A 1 118 ? 14.526 -7.854 -27.463 1.00 78.00 118 ILE A O 1
ATOM 1004 N N . LYS A 1 119 ? 14.065 -8.448 -25.347 1.00 78.88 119 LYS A N 1
ATOM 1005 C CA . LYS A 1 119 ? 14.998 -9.580 -25.330 1.00 78.88 119 LYS A CA 1
ATOM 1006 C C . LYS A 1 119 ? 14.619 -10.647 -26.361 1.00 78.88 119 LYS A C 1
ATOM 1008 O O . LYS A 1 119 ? 15.504 -11.144 -27.053 1.00 78.88 119 LYS A O 1
ATOM 1013 N N . ASN A 1 120 ? 13.336 -10.982 -26.477 1.00 79.44 120 ASN A N 1
ATOM 1014 C CA . ASN A 1 120 ? 12.845 -11.985 -27.421 1.00 79.44 120 ASN A CA 1
ATOM 1015 C C . ASN A 1 120 ? 13.040 -11.535 -28.871 1.00 79.44 120 ASN A C 1
ATOM 1017 O O . ASN A 1 120 ? 13.561 -12.310 -29.669 1.00 79.44 120 ASN A O 1
ATOM 1021 N N . TYR A 1 121 ? 12.715 -10.278 -29.185 1.00 80.06 121 TYR A N 1
ATOM 1022 C CA . TYR A 1 121 ? 12.932 -9.696 -30.511 1.00 80.06 121 TYR A CA 1
ATOM 1023 C C . TYR A 1 121 ? 14.409 -9.754 -30.930 1.00 80.06 121 TYR A C 1
ATOM 1025 O O . TYR A 1 121 ? 14.736 -10.214 -32.026 1.00 80.06 121 TYR A O 1
ATOM 1033 N N . ILE A 1 122 ? 15.323 -9.361 -30.035 1.00 76.31 122 ILE A N 1
ATOM 1034 C CA . ILE A 1 122 ? 16.767 -9.436 -30.295 1.00 76.31 122 ILE A CA 1
ATOM 1035 C C . ILE A 1 122 ? 17.209 -10.896 -30.486 1.00 76.31 122 ILE A C 1
ATOM 1037 O O . ILE A 1 122 ? 17.962 -11.193 -31.414 1.00 76.31 122 ILE A O 1
ATOM 1041 N N . MET A 1 123 ? 16.736 -11.817 -29.640 1.00 74.50 123 MET A N 1
ATOM 1042 C CA . MET A 1 123 ? 17.122 -13.231 -29.690 1.00 74.50 123 MET A CA 1
ATOM 1043 C C . MET A 1 123 ? 16.647 -13.924 -30.975 1.00 74.50 123 MET A C 1
ATOM 1045 O O . MET A 1 123 ? 17.409 -14.673 -31.584 1.00 74.50 123 MET A O 1
ATOM 1049 N N . GLU A 1 124 ? 15.414 -13.661 -31.413 1.00 77.62 124 GLU A N 1
ATOM 1050 C CA . GLU A 1 124 ? 14.863 -14.187 -32.667 1.00 77.62 124 GLU A CA 1
ATOM 1051 C C . GLU A 1 124 ? 15.706 -13.738 -33.867 1.00 77.62 124 GLU A C 1
ATOM 1053 O O . GLU A 1 124 ? 16.097 -14.546 -34.712 1.00 77.62 124 GLU A O 1
ATOM 1058 N N . LYS A 1 125 ? 16.063 -12.450 -33.910 1.00 71.19 125 LYS A N 1
ATOM 1059 C CA . LYS A 1 125 ? 16.872 -11.885 -34.994 1.00 71.19 125 LYS A CA 1
ATOM 1060 C C . LYS A 1 125 ? 18.308 -12.406 -35.002 1.00 71.19 125 LYS A C 1
ATOM 1062 O O . LYS A 1 125 ? 18.846 -12.641 -36.082 1.00 71.19 125 LYS A O 1
ATOM 1067 N N . ILE A 1 126 ? 18.911 -12.624 -33.832 1.00 69.25 126 ILE A N 1
ATOM 1068 C CA . ILE A 1 126 ? 20.236 -13.255 -33.718 1.00 69.25 126 ILE A CA 1
ATOM 1069 C C . ILE A 1 126 ? 20.183 -14.709 -34.207 1.00 69.25 126 ILE A C 1
ATOM 1071 O O . ILE A 1 126 ? 21.014 -15.104 -35.018 1.00 69.25 126 ILE A O 1
ATOM 1075 N N . ASN A 1 127 ? 19.189 -15.492 -33.780 1.00 65.19 127 ASN A N 1
ATOM 1076 C CA . ASN A 1 127 ? 19.078 -16.910 -34.146 1.00 65.19 127 ASN A CA 1
ATOM 1077 C C . ASN A 1 127 ? 18.825 -17.138 -35.647 1.00 65.19 127 ASN A C 1
ATOM 1079 O O . ASN A 1 127 ? 19.237 -18.167 -36.189 1.00 65.19 127 ASN A O 1
ATOM 1083 N N . ASN A 1 128 ? 18.173 -16.186 -36.320 1.00 60.78 128 ASN A N 1
ATOM 1084 C CA . ASN A 1 128 ? 17.931 -16.233 -37.764 1.00 60.78 128 ASN A CA 1
ATOM 1085 C C . ASN A 1 128 ? 19.155 -15.817 -38.603 1.00 60.78 128 ASN A C 1
ATOM 1087 O O . ASN A 1 128 ? 19.224 -16.163 -39.781 1.00 60.78 128 ASN A O 1
ATOM 1091 N N . LYS A 1 129 ? 20.146 -15.131 -38.017 1.00 60.66 129 LYS A N 1
ATOM 1092 C CA . LYS A 1 129 ? 21.429 -14.810 -38.665 1.00 60.66 129 LYS A CA 1
ATOM 1093 C C . LYS A 1 129 ? 22.507 -15.780 -38.178 1.00 60.66 129 LYS A C 1
ATOM 1095 O O . LYS A 1 129 ? 23.393 -15.424 -37.407 1.00 60.66 129 LYS A O 1
ATOM 1100 N N . ARG A 1 130 ? 22.399 -17.037 -38.617 1.00 53.50 130 ARG A N 1
ATOM 1101 C CA . ARG A 1 130 ? 23.430 -18.061 -38.399 1.00 53.50 130 ARG A CA 1
ATOM 1102 C C . ARG A 1 130 ? 24.720 -17.634 -39.127 1.00 53.50 130 ARG A C 1
ATOM 1104 O O . ARG A 1 130 ? 24.682 -17.353 -40.318 1.00 53.50 130 ARG A O 1
ATOM 1111 N N . ASP A 1 131 ? 25.828 -17.587 -38.392 1.00 50.94 131 ASP A N 1
ATOM 1112 C CA . ASP A 1 131 ? 27.226 -17.682 -38.862 1.00 50.94 131 ASP A CA 1
ATOM 1113 C C . ASP A 1 131 ? 28.105 -16.481 -39.228 1.00 50.94 131 ASP A C 1
ATOM 1115 O O . ASP A 1 131 ? 29.306 -16.681 -39.403 1.00 50.94 131 ASP A O 1
ATOM 1119 N N . ASN A 1 132 ? 27.666 -15.227 -39.181 1.00 47.56 132 ASN A N 1
ATOM 1120 C CA . ASN A 1 132 ? 28.609 -14.127 -39.424 1.00 47.56 132 ASN A CA 1
ATOM 1121 C C . ASN A 1 132 ? 28.755 -13.275 -38.166 1.00 47.56 132 ASN A C 1
ATOM 1123 O O . ASN A 1 132 ? 27.778 -12.674 -37.743 1.00 47.56 132 ASN A O 1
ATOM 1127 N N . ASN A 1 133 ? 29.960 -13.174 -37.569 1.00 50.78 133 ASN A N 1
ATOM 1128 C CA . ASN A 1 133 ? 30.263 -12.199 -36.489 1.00 50.78 133 ASN A CA 1
ATOM 1129 C C . ASN A 1 133 ? 30.073 -10.704 -36.897 1.00 50.78 133 ASN A C 1
ATOM 1131 O O . ASN A 1 133 ? 30.763 -9.819 -36.395 1.00 50.78 133 ASN A O 1
ATOM 1135 N N . GLU A 1 134 ? 29.165 -10.395 -37.817 1.00 60.00 134 GLU A N 1
ATOM 1136 C CA . GLU A 1 134 ? 28.573 -9.078 -37.981 1.00 60.00 134 GLU A CA 1
ATOM 1137 C C . GLU A 1 134 ? 27.581 -8.805 -36.845 1.00 60.00 134 GLU A C 1
ATOM 1139 O O . GLU A 1 134 ? 26.760 -9.644 -36.478 1.00 60.00 134 GLU A O 1
ATOM 1144 N N . THR A 1 135 ? 27.627 -7.599 -36.287 1.00 72.62 135 THR A N 1
ATOM 1145 C CA . THR A 1 135 ? 26.598 -7.131 -35.358 1.00 72.62 135 THR A CA 1
ATOM 1146 C C . THR A 1 135 ? 25.250 -7.039 -36.096 1.00 72.62 135 THR A C 1
ATOM 1148 O O . THR A 1 135 ? 25.183 -6.545 -37.217 1.00 72.62 135 THR A O 1
ATOM 1151 N N . LEU A 1 136 ? 24.146 -7.471 -35.473 1.00 79.00 136 LEU A N 1
ATOM 1152 C CA . LEU A 1 136 ? 22.801 -7.430 -36.080 1.00 79.00 136 LEU A CA 1
ATOM 1153 C C . LEU A 1 136 ? 22.460 -6.049 -36.687 1.00 79.00 136 LEU A C 1
ATOM 1155 O O . LEU A 1 136 ? 21.948 -5.988 -37.803 1.00 79.00 136 LEU A O 1
ATOM 1159 N N . LEU A 1 137 ? 22.833 -4.965 -35.996 1.00 83.81 137 LEU A N 1
ATOM 1160 C CA . LEU A 1 137 ? 22.651 -3.579 -36.437 1.00 83.81 137 LEU A CA 1
ATOM 1161 C C . LEU A 1 137 ? 23.451 -3.245 -37.707 1.00 83.81 137 LEU A C 1
ATOM 1163 O O . LEU A 1 137 ? 22.905 -2.647 -38.628 1.00 83.81 137 LEU A O 1
ATOM 1167 N N . THR A 1 138 ? 24.719 -3.662 -37.797 1.00 84.81 138 THR A N 1
ATOM 1168 C CA . THR A 1 138 ? 25.555 -3.383 -38.975 1.00 84.81 138 THR A CA 1
ATOM 1169 C C . THR A 1 138 ? 25.064 -4.136 -40.207 1.00 84.81 138 THR A C 1
ATOM 1171 O O . THR A 1 138 ? 25.104 -3.591 -41.306 1.00 84.81 138 THR A O 1
ATOM 1174 N N . SER A 1 139 ? 24.521 -5.343 -40.032 1.00 83.62 139 SER A N 1
ATOM 1175 C CA . SER A 1 139 ? 23.895 -6.106 -41.116 1.00 83.62 139 SER A CA 1
ATOM 1176 C C . SER A 1 139 ? 22.615 -5.437 -41.652 1.00 83.62 139 SER A C 1
ATOM 1178 O O . SER A 1 139 ? 22.435 -5.376 -42.866 1.00 83.62 139 SER A O 1
ATOM 1180 N N . GLU A 1 140 ? 21.757 -4.867 -40.794 1.00 87.56 140 GLU A N 1
ATOM 1181 C CA . GLU A 1 140 ? 20.594 -4.082 -41.260 1.00 87.56 140 GLU A CA 1
ATOM 1182 C C . GLU A 1 140 ? 21.020 -2.780 -41.960 1.00 87.56 140 GLU A C 1
ATOM 1184 O O . GLU A 1 140 ? 20.444 -2.409 -42.983 1.00 87.56 140 GLU A O 1
ATOM 1189 N N . CYS A 1 141 ? 22.086 -2.122 -41.483 1.00 88.88 141 CYS A N 1
ATOM 1190 C CA . CYS A 1 141 ? 22.673 -0.975 -42.180 1.00 88.88 141 CYS A CA 1
ATOM 1191 C C . CYS A 1 141 ? 23.225 -1.356 -43.564 1.00 88.88 141 CYS A C 1
ATOM 1193 O O . CYS A 1 141 ? 23.047 -0.592 -44.513 1.00 88.88 141 CYS A O 1
ATOM 1195 N N . LYS A 1 142 ? 23.843 -2.542 -43.703 1.00 86.00 142 LYS A N 1
ATOM 1196 C CA . LYS A 1 142 ? 24.312 -3.066 -44.999 1.00 86.00 142 LYS A CA 1
ATOM 1197 C C . LYS A 1 142 ? 23.149 -3.287 -45.968 1.00 86.00 142 LYS A C 1
ATOM 1199 O O . LYS A 1 142 ? 23.289 -2.977 -47.145 1.00 86.00 142 LYS A O 1
ATOM 1204 N N . GLN A 1 143 ? 22.011 -3.771 -45.470 1.00 86.00 143 GLN A N 1
ATOM 1205 C CA . GLN A 1 143 ? 20.790 -3.974 -46.259 1.00 86.00 143 GLN A CA 1
ATOM 1206 C C . GLN A 1 143 ? 20.046 -2.665 -46.576 1.00 86.00 143 GLN A C 1
ATOM 1208 O O . GLN A 1 143 ? 19.197 -2.647 -47.461 1.00 86.00 143 GLN A O 1
ATOM 1213 N N . GLY A 1 144 ? 20.350 -1.569 -45.870 1.00 84.44 144 GLY A N 1
ATOM 1214 C CA . GLY A 1 144 ? 19.681 -0.277 -46.043 1.00 84.44 144 GLY A CA 1
ATOM 1215 C C . GLY A 1 144 ? 18.276 -0.208 -45.433 1.00 84.44 144 GLY A C 1
ATOM 1216 O O . GLY A 1 144 ? 17.530 0.716 -45.745 1.00 84.44 144 GLY A O 1
ATOM 1217 N N . ASN A 1 145 ? 17.917 -1.154 -44.561 1.00 86.56 145 ASN A N 1
ATOM 1218 C CA . ASN A 1 145 ? 16.593 -1.251 -43.947 1.00 86.56 145 ASN A CA 1
ATOM 1219 C C . ASN A 1 145 ? 16.451 -0.266 -42.774 1.00 86.56 145 ASN A C 1
ATOM 1221 O O . ASN A 1 145 ? 16.672 -0.612 -41.610 1.00 86.56 145 ASN A O 1
ATOM 1225 N N . ILE A 1 146 ? 16.127 0.991 -43.080 1.00 89.81 146 ILE A N 1
ATOM 1226 C CA . ILE A 1 146 ? 16.116 2.068 -42.085 1.00 89.81 146 ILE A CA 1
ATOM 1227 C C . ILE A 1 146 ? 15.056 1.858 -40.989 1.00 89.81 146 ILE A C 1
ATOM 1229 O O . ILE A 1 146 ? 15.325 2.150 -39.824 1.00 89.81 146 ILE A O 1
ATOM 1233 N N . GLU A 1 147 ? 13.895 1.285 -41.305 1.00 90.44 147 GLU A N 1
ATOM 1234 C CA . GLU A 1 147 ? 12.842 0.954 -40.333 1.00 90.44 147 GLU A CA 1
ATOM 1235 C C . GLU A 1 147 ? 13.304 -0.076 -39.304 1.00 90.44 147 GLU A C 1
ATOM 1237 O O . GLU A 1 147 ? 13.008 0.056 -38.114 1.00 90.44 147 GLU A O 1
ATOM 1242 N N . GLU A 1 148 ? 14.059 -1.085 -39.728 1.00 86.44 148 GLU A N 1
ATOM 1243 C CA . GLU A 1 148 ? 14.594 -2.079 -38.802 1.00 86.44 148 GLU A CA 1
ATOM 1244 C C . GLU A 1 148 ? 15.756 -1.515 -37.976 1.00 86.44 148 GLU A C 1
ATOM 1246 O O . GLU A 1 148 ? 15.827 -1.755 -36.768 1.00 86.44 148 GLU A O 1
ATOM 1251 N N . VAL A 1 149 ? 16.609 -0.679 -38.581 1.00 88.25 149 VAL A N 1
ATOM 1252 C CA . VAL A 1 149 ? 17.655 0.057 -37.853 1.00 88.25 149 VAL A CA 1
ATOM 1253 C C . VAL A 1 149 ? 17.044 0.944 -36.763 1.00 88.25 149 VAL A C 1
ATOM 1255 O O . VAL A 1 149 ? 17.523 0.937 -35.625 1.00 88.25 149 VAL A O 1
ATOM 1258 N N . LYS A 1 150 ? 15.943 1.648 -37.065 1.00 89.88 150 LYS A N 1
ATOM 1259 C CA . LYS A 1 150 ? 15.189 2.449 -36.088 1.00 89.88 150 LYS A CA 1
ATOM 1260 C C . LYS A 1 150 ? 14.745 1.606 -34.890 1.00 89.88 150 LYS A C 1
ATOM 1262 O O . LYS A 1 150 ? 15.005 1.984 -33.747 1.00 89.88 150 LYS A O 1
ATOM 1267 N N . LYS A 1 151 ? 14.130 0.444 -35.139 1.00 86.12 151 LYS A N 1
ATOM 1268 C CA . LYS A 1 151 ? 13.663 -0.467 -34.077 1.00 86.12 151 LYS A CA 1
ATOM 1269 C C . LYS A 1 151 ? 14.807 -0.991 -33.216 1.00 86.12 151 LYS A C 1
ATOM 1271 O O . LYS A 1 151 ? 14.709 -0.973 -31.996 1.00 86.12 151 LYS A O 1
ATOM 1276 N N . LEU A 1 152 ? 15.899 -1.431 -33.836 1.00 84.38 152 LEU A N 1
ATOM 1277 C CA . LEU A 1 152 ? 17.048 -1.995 -33.127 1.00 84.38 152 LEU A CA 1
ATOM 1278 C C . LEU A 1 152 ? 17.735 -0.970 -32.213 1.00 84.38 152 LEU A C 1
ATOM 1280 O O . LEU A 1 152 ? 18.080 -1.296 -31.076 1.00 84.38 152 LEU A O 1
ATOM 1284 N N . ILE A 1 153 ? 17.873 0.279 -32.666 1.00 85.56 153 ILE A N 1
ATOM 1285 C CA . ILE A 1 153 ? 18.390 1.375 -31.833 1.00 85.56 153 ILE A CA 1
ATOM 1286 C C . ILE A 1 153 ? 17.422 1.687 -30.686 1.00 85.56 153 ILE A C 1
ATOM 1288 O O . ILE A 1 153 ? 17.857 1.845 -29.547 1.00 85.56 153 ILE A O 1
ATOM 1292 N N . HIS A 1 154 ? 16.108 1.691 -30.940 1.00 85.06 154 HIS A N 1
ATOM 1293 C CA . HIS A 1 154 ? 15.102 1.874 -29.887 1.00 85.06 154 HIS A CA 1
ATOM 1294 C C . HIS A 1 154 ? 15.125 0.750 -28.834 1.00 85.06 154 HIS A C 1
ATOM 1296 O O . HIS A 1 154 ? 14.843 0.985 -27.662 1.00 85.06 154 HIS A O 1
ATOM 1302 N N . CYS A 1 155 ? 15.531 -0.461 -29.224 1.00 80.69 155 CYS A N 1
ATOM 1303 C CA . CYS A 1 155 ? 15.771 -1.584 -28.318 1.00 80.69 155 CYS A CA 1
ATOM 1304 C C . CYS A 1 155 ? 17.081 -1.475 -27.506 1.00 80.69 155 CYS A C 1
ATOM 1306 O O . CYS A 1 155 ? 17.381 -2.382 -26.729 1.00 80.69 155 CYS A O 1
ATOM 1308 N N . GLY A 1 156 ? 17.861 -0.399 -27.660 1.00 79.81 156 GLY A N 1
ATOM 1309 C CA . GLY A 1 156 ? 19.084 -0.151 -26.891 1.00 79.81 156 GLY A CA 1
ATOM 1310 C C . GLY A 1 156 ? 20.341 -0.808 -27.461 1.00 79.81 156 GLY A C 1
ATOM 1311 O O . GLY A 1 156 ? 21.298 -1.040 -26.723 1.00 79.81 156 GLY A O 1
ATOM 1312 N N . MET A 1 157 ? 20.358 -1.142 -28.754 1.00 82.44 157 MET A N 1
ATOM 1313 C CA . MET A 1 157 ? 21.583 -1.615 -29.397 1.00 82.44 157 MET A CA 1
ATOM 1314 C C . MET A 1 157 ? 22.639 -0.510 -29.479 1.00 82.44 157 MET A C 1
ATOM 1316 O O . MET A 1 157 ? 22.333 0.640 -29.783 1.00 82.44 157 MET A O 1
ATOM 1320 N N . ASP A 1 158 ? 23.897 -0.890 -29.257 1.00 84.38 158 ASP A N 1
ATOM 1321 C CA . ASP A 1 158 ? 25.035 0.018 -29.365 1.00 84.38 158 ASP A CA 1
ATOM 1322 C C . ASP A 1 158 ? 25.255 0.447 -30.825 1.00 84.38 158 ASP A C 1
ATOM 1324 O O . ASP A 1 158 ? 25.683 -0.339 -31.676 1.00 84.38 158 ASP A O 1
ATOM 1328 N N . ILE A 1 159 ? 24.956 1.720 -31.087 1.00 88.94 159 ILE A N 1
ATOM 1329 C CA . ILE A 1 159 ? 25.071 2.385 -32.387 1.00 88.94 159 ILE A CA 1
ATOM 1330 C C . ILE A 1 159 ? 26.524 2.564 -32.852 1.00 88.94 159 ILE A C 1
ATOM 1332 O O . ILE A 1 159 ? 26.766 2.759 -34.041 1.00 88.94 159 ILE A O 1
ATOM 1336 N N . ASN A 1 160 ? 27.496 2.450 -31.945 1.00 88.50 160 ASN A N 1
ATOM 1337 C CA . ASN A 1 160 ? 28.922 2.592 -32.234 1.00 88.50 160 ASN A CA 1
ATOM 1338 C C . ASN A 1 160 ? 29.652 1.245 -32.291 1.00 88.50 160 ASN A C 1
ATOM 1340 O O . ASN A 1 160 ? 30.851 1.201 -32.580 1.00 88.50 160 ASN A O 1
ATOM 1344 N N . LYS A 1 161 ? 28.945 0.135 -32.048 1.00 85.56 161 LYS A N 1
ATOM 1345 C CA . LYS A 1 161 ? 29.543 -1.197 -32.060 1.00 85.56 161 LYS A CA 1
ATOM 1346 C C . LYS A 1 161 ? 30.067 -1.545 -33.451 1.00 85.56 161 LYS A C 1
ATOM 1348 O O . LYS A 1 161 ? 29.302 -1.709 -34.402 1.00 85.56 161 LYS A O 1
ATOM 1353 N N . LYS A 1 162 ? 31.383 -1.719 -33.537 1.00 86.56 162 LYS A N 1
ATOM 1354 C CA . LYS A 1 162 ? 32.077 -2.141 -34.755 1.00 86.56 162 LYS A CA 1
ATOM 1355 C C . LYS A 1 162 ? 31.726 -3.584 -35.136 1.00 86.56 162 LYS A C 1
ATOM 1357 O O . LYS A 1 162 ? 31.465 -4.421 -34.267 1.00 86.56 162 LYS A O 1
ATOM 1362 N N . ASN A 1 163 ? 31.707 -3.878 -36.435 1.00 83.56 163 ASN A N 1
ATOM 1363 C CA . ASN A 1 163 ? 31.678 -5.251 -36.947 1.00 83.56 163 ASN A CA 1
ATOM 1364 C C . ASN A 1 163 ? 33.105 -5.852 -37.011 1.00 83.56 163 ASN A C 1
ATOM 1366 O O . ASN A 1 163 ? 34.065 -5.245 -36.538 1.00 83.56 163 ASN A O 1
ATOM 1370 N N . LYS A 1 164 ? 33.243 -7.049 -37.602 1.00 83.12 164 LYS A N 1
ATOM 1371 C CA . LYS A 1 164 ? 34.538 -7.717 -37.862 1.00 83.12 164 LYS A CA 1
ATOM 1372 C C . LYS A 1 164 ? 35.525 -6.891 -38.682 1.00 83.12 164 LYS A C 1
ATOM 1374 O O . LYS A 1 164 ? 36.722 -7.017 -38.467 1.00 83.12 164 LYS A O 1
ATOM 1379 N N . ASP A 1 165 ? 35.012 -6.081 -39.598 1.00 86.56 165 ASP A N 1
ATOM 1380 C CA . ASP A 1 165 ? 35.800 -5.239 -40.501 1.00 86.56 165 ASP A CA 1
ATOM 1381 C C . ASP A 1 165 ? 36.151 -3.887 -39.853 1.00 86.56 165 ASP A C 1
ATOM 1383 O O . ASP A 1 165 ? 36.568 -2.957 -40.532 1.00 86.56 165 ASP A O 1
ATOM 1387 N N . GLU A 1 166 ? 35.920 -3.759 -38.543 1.00 88.06 166 GLU A N 1
ATOM 1388 C CA . GLU A 1 166 ? 36.014 -2.524 -37.763 1.00 88.06 166 GLU A CA 1
ATOM 1389 C C . GLU A 1 166 ? 35.068 -1.389 -38.194 1.00 88.06 166 GLU A C 1
ATOM 1391 O O . GLU A 1 166 ? 35.153 -0.270 -37.675 1.00 88.06 166 GLU A O 1
ATOM 1396 N N . ASP A 1 167 ? 34.106 -1.677 -39.070 1.00 89.88 167 ASP A N 1
ATOM 1397 C CA . ASP A 1 167 ? 33.127 -0.708 -39.532 1.00 89.88 167 ASP A CA 1
ATOM 1398 C C . ASP A 1 167 ? 32.031 -0.473 -38.488 1.00 89.88 167 ASP A C 1
ATOM 1400 O O . ASP A 1 167 ? 31.408 -1.409 -37.974 1.00 89.88 167 ASP A O 1
ATOM 1404 N N . THR A 1 168 ? 31.738 0.799 -38.220 1.00 91.12 168 THR A N 1
ATOM 1405 C CA . THR A 1 168 ? 30.556 1.212 -37.455 1.00 91.12 168 THR A CA 1
ATOM 1406 C C . THR A 1 168 ? 29.308 1.241 -38.351 1.00 91.12 168 THR A C 1
ATOM 1408 O O . THR A 1 168 ? 29.428 1.384 -39.573 1.00 91.12 168 THR A O 1
ATOM 1411 N N . PRO A 1 169 ? 28.090 1.176 -37.778 1.00 91.50 169 PRO A N 1
ATOM 1412 C CA . PRO A 1 169 ? 26.843 1.413 -38.511 1.00 91.50 169 PRO A CA 1
ATOM 1413 C C . PRO A 1 169 ? 26.871 2.677 -39.382 1.00 91.50 169 PRO A C 1
ATOM 1415 O O . PRO A 1 169 ? 26.420 2.650 -40.528 1.00 91.50 169 PRO A O 1
ATOM 1418 N N . LEU A 1 170 ? 27.468 3.763 -38.875 1.00 93.62 170 LEU A N 1
ATOM 1419 C CA . LEU A 1 170 ? 27.630 5.014 -39.617 1.00 93.62 170 LEU A CA 1
ATOM 1420 C C . LEU A 1 170 ? 28.554 4.851 -40.830 1.00 93.62 170 LEU A C 1
ATOM 1422 O O . LEU A 1 170 ? 28.218 5.309 -41.920 1.00 93.62 170 LEU A O 1
ATOM 1426 N N . LEU A 1 171 ? 29.692 4.169 -40.666 1.00 93.44 171 LEU A N 1
ATOM 1427 C CA . LEU A 1 171 ? 30.626 3.937 -41.767 1.00 93.44 171 LEU A CA 1
ATOM 1428 C C . LEU A 1 171 ? 29.984 3.093 -42.877 1.00 93.44 171 LEU A C 1
ATOM 1430 O O . LEU A 1 171 ? 30.168 3.387 -44.056 1.00 93.44 171 LEU A O 1
ATOM 1434 N N . ILE A 1 172 ? 29.164 2.106 -42.513 1.00 91.75 172 ILE A N 1
ATOM 1435 C CA . ILE A 1 172 ? 28.395 1.299 -43.469 1.00 91.75 172 ILE A CA 1
ATOM 1436 C C . ILE A 1 172 ? 27.367 2.154 -44.214 1.00 91.75 172 ILE A C 1
ATOM 1438 O O . ILE A 1 172 ? 27.280 2.075 -45.438 1.00 91.75 172 ILE A O 1
ATOM 1442 N N . ALA A 1 173 ? 26.621 3.003 -43.502 1.00 93.00 173 ALA A N 1
ATOM 1443 C CA . ALA A 1 173 ? 25.652 3.905 -44.121 1.00 93.00 173 ALA A CA 1
ATOM 1444 C C . ALA A 1 173 ? 26.318 4.848 -45.142 1.00 93.00 173 ALA A C 1
ATOM 1446 O O . ALA A 1 173 ? 25.784 5.044 -46.236 1.00 93.00 173 ALA A O 1
ATOM 1447 N N . CYS A 1 174 ? 27.515 5.357 -44.822 1.00 94.06 174 CYS A N 1
ATOM 1448 C CA . CYS A 1 174 ? 28.330 6.162 -45.733 1.00 94.06 174 CYS A CA 1
ATOM 1449 C C . CYS A 1 174 ? 28.816 5.362 -46.950 1.00 94.06 174 CYS A C 1
ATOM 1451 O O . CYS A 1 174 ? 28.664 5.830 -48.075 1.00 94.06 174 CYS A O 1
ATOM 1453 N N . LYS A 1 175 ? 29.361 4.152 -46.747 1.00 91.75 175 LYS A N 1
ATOM 1454 C CA . LYS A 1 175 ? 29.830 3.271 -47.837 1.00 91.75 175 LYS A CA 1
ATOM 1455 C C . LYS A 1 175 ? 28.709 2.922 -48.819 1.00 91.75 175 LYS A C 1
ATOM 1457 O O . LYS A 1 175 ? 28.946 2.870 -50.020 1.00 91.75 175 LYS A O 1
ATOM 1462 N N . ASN A 1 176 ? 27.493 2.740 -48.310 1.00 90.50 176 ASN A N 1
ATOM 1463 C CA . ASN A 1 176 ? 26.308 2.442 -49.113 1.00 90.50 176 ASN A CA 1
ATOM 1464 C C . ASN A 1 176 ? 25.667 3.684 -49.758 1.00 90.50 176 ASN A C 1
ATOM 1466 O O . ASN A 1 176 ? 24.702 3.544 -50.506 1.00 90.50 176 ASN A O 1
ATOM 1470 N N . GLY A 1 177 ? 26.137 4.897 -49.446 1.00 92.69 177 GLY A N 1
ATOM 1471 C CA . GLY A 1 177 ? 25.531 6.138 -49.934 1.00 92.69 177 GLY A CA 1
ATOM 1472 C C . GLY A 1 177 ? 24.105 6.387 -49.422 1.00 92.69 177 GLY A C 1
ATOM 1473 O O . GLY A 1 177 ? 23.371 7.179 -50.013 1.00 92.69 177 GLY A O 1
ATOM 1474 N N . ASN A 1 178 ? 23.684 5.730 -48.333 1.00 93.19 178 ASN A N 1
ATOM 1475 C CA . ASN A 1 178 ? 22.332 5.872 -47.793 1.00 93.19 178 ASN A CA 1
ATOM 1476 C C . ASN A 1 178 ? 22.232 7.140 -46.929 1.00 93.19 178 ASN A C 1
ATOM 1478 O O . ASN A 1 178 ? 22.406 7.109 -45.710 1.00 93.19 178 ASN A O 1
ATOM 1482 N N . ILE A 1 179 ? 21.951 8.270 -47.584 1.00 94.25 179 ILE A N 1
ATOM 1483 C CA . ILE A 1 179 ? 21.873 9.600 -46.959 1.00 94.25 179 ILE A CA 1
ATOM 1484 C C . ILE A 1 179 ? 20.842 9.637 -45.823 1.00 94.25 179 ILE A C 1
ATOM 1486 O O . ILE A 1 179 ? 21.072 10.292 -44.806 1.00 94.25 179 ILE A O 1
ATOM 1490 N N . GLU A 1 180 ? 19.705 8.957 -45.982 1.00 94.62 180 GLU A N 1
ATOM 1491 C CA . GLU A 1 180 ? 18.648 8.936 -44.967 1.00 94.62 180 GLU A CA 1
ATOM 1492 C C . GLU A 1 180 ? 19.124 8.234 -43.692 1.00 94.62 180 GLU A C 1
ATOM 1494 O O . GLU A 1 180 ? 18.997 8.774 -42.591 1.00 94.62 180 GLU A O 1
ATOM 1499 N N . LEU A 1 181 ? 19.766 7.076 -43.846 1.00 93.50 181 LEU A N 1
ATOM 1500 C CA . LEU A 1 181 ? 20.337 6.327 -42.737 1.00 93.50 181 LEU A CA 1
ATOM 1501 C C . LEU A 1 181 ? 21.483 7.090 -42.057 1.00 93.50 181 LEU A C 1
ATOM 1503 O O . LEU A 1 181 ? 21.553 7.106 -40.832 1.00 93.50 181 LEU A O 1
ATOM 1507 N N . VAL A 1 182 ? 22.342 7.774 -42.822 1.00 93.69 182 VAL A N 1
ATOM 1508 C CA . VAL A 1 182 ? 23.401 8.641 -42.270 1.00 93.69 182 VAL A CA 1
ATOM 1509 C C . VAL A 1 182 ? 22.800 9.755 -41.412 1.00 93.69 182 VAL A C 1
ATOM 1511 O O . VAL A 1 182 ? 23.221 9.945 -40.273 1.00 93.69 182 VAL A O 1
ATOM 1514 N N . LYS A 1 183 ? 21.784 10.465 -41.921 1.00 94.19 183 LYS A N 1
ATOM 1515 C CA . LYS A 1 183 ? 21.091 11.521 -41.163 1.00 94.19 183 LYS A CA 1
ATOM 1516 C C . LYS A 1 183 ? 20.467 10.977 -39.881 1.00 94.19 183 LYS A C 1
ATOM 1518 O O . LYS A 1 183 ? 20.572 11.617 -38.839 1.00 94.19 183 LYS A O 1
ATOM 1523 N N . TYR A 1 184 ? 19.839 9.806 -39.957 1.00 94.25 184 TYR A N 1
ATOM 1524 C CA . TYR A 1 184 ? 19.224 9.173 -38.798 1.00 94.25 184 TYR A CA 1
ATOM 1525 C C . TYR A 1 184 ? 20.264 8.778 -37.743 1.00 94.25 184 TYR A C 1
ATOM 1527 O O . TYR A 1 184 ? 20.116 9.144 -36.581 1.00 94.25 184 TYR A O 1
ATOM 1535 N N . LEU A 1 185 ? 21.346 8.098 -38.129 1.00 91.56 185 LEU A N 1
ATOM 1536 C CA . LEU A 1 185 ? 22.401 7.690 -37.196 1.00 91.56 185 LEU A CA 1
ATOM 1537 C C . LEU A 1 185 ? 23.095 8.896 -36.541 1.00 91.56 185 LEU A C 1
ATOM 1539 O O . LEU A 1 185 ? 23.326 8.873 -35.338 1.00 91.56 185 LEU A O 1
ATOM 1543 N N . LEU A 1 186 ? 23.343 9.977 -37.291 1.00 92.06 186 LEU A N 1
ATOM 1544 C CA . LEU A 1 186 ? 23.925 11.224 -36.767 1.00 92.06 186 LEU A CA 1
ATOM 1545 C C . LEU A 1 186 ? 22.995 11.993 -35.816 1.00 92.06 186 LEU A C 1
ATOM 1547 O O . LEU A 1 186 ? 23.448 12.907 -35.129 1.00 92.06 186 LEU A O 1
ATOM 1551 N N . SER A 1 187 ? 21.703 11.653 -35.769 1.00 92.56 187 SER A N 1
ATOM 1552 C CA . SER A 1 187 ? 20.778 12.257 -34.803 1.00 92.56 187 SER A CA 1
ATOM 1553 C C . SER A 1 187 ? 21.010 11.776 -33.362 1.00 92.56 187 SER A C 1
ATOM 1555 O O . SER A 1 187 ? 20.546 12.421 -32.422 1.00 92.56 187 SER A O 1
ATOM 1557 N N . TYR A 1 188 ? 21.768 10.690 -33.179 1.00 83.44 188 TYR A N 1
ATOM 1558 C CA . TYR A 1 188 ? 22.188 10.168 -31.882 1.00 83.44 188 TYR A CA 1
ATOM 1559 C C . TYR A 1 188 ? 23.612 10.670 -31.572 1.00 83.44 188 TYR A C 1
ATOM 1561 O O . TYR A 1 188 ? 24.531 10.425 -32.350 1.00 83.44 188 TYR A O 1
ATOM 1569 N N . LYS A 1 189 ? 23.774 11.420 -30.472 1.00 59.22 189 LYS A N 1
ATOM 1570 C CA . LYS A 1 189 ? 25.055 11.990 -30.004 1.00 59.22 189 LYS A CA 1
ATOM 1571 C C . LYS A 1 189 ? 25.828 11.028 -29.113 1.00 59.22 189 LYS A C 1
ATOM 1573 O O . LYS A 1 189 ? 25.173 10.370 -28.276 1.00 59.22 189 LYS A O 1
#

Radius of gyration: 42.45 Å; chains: 1; bounding box: 77×35×107 Å